Protein AF-A0A2E2VSU0-F1 (afdb_monomer_lite)

Radius of gyration: 49.95 Å; chains: 1; bounding box: 92×62×148 Å

Secondary structure (DSSP, 8-state):
-HHHHHHHHHHHHHHHHHHHHHHHHHHHHHHTTHHHHHHHHHHHHHHIIIIIHHHHHHHHHHH--HHHHHHHHHHHHHIIIIIGGGS-TTTHHHHHHHHHHHHHHIIIIIHHHHHHSSTHHHHHHHHHHHHHHHHHHHHHHHHHHGGGT-HHHHHHHHHHHHHHHHHHHHHHHHHHHHHHH--HHHHHHHHHHHHHHHHHHHHHHHSPP---BPP-----TTS--S-----PPPBHHHHHHHHHHHHHHHHHHHHHHHHHHHHHHHHHHHHHHHHHHHHHHHHHHHHHHHHHHHHHHHHHHHHHHHHHHHHHHHHHHHHHHHHHHHHHHHHHHHHHHHHHHTT----------SSHHHHHHHHHH--

pLDDT: mean 70.59, std 16.14, range [39.16, 95.69]

Sequence (367 aa):
MKLRHLITINTAALVAIAITIAASLYWGLQEFKKPRLMKDAYFSIRYQVSQQLHQHIEAYLSSGDATRLGEAEQLLETLAQQQVIQLPPSVQPILLEQFERIRTYIQTRLRAAGKLSGSHLQTLLIQNERDFSDGLQALALYAGDGHDKTPQHAFDYLQIINQLSTISAKRSQYREKYFETLSTQHLARIEEYQQELEIALEKLESLPPLGIYREQETVDDDLLLFEEADAEPAEVGVEQKSELTSLCRRFPIELANTQKLLTRIAQTQQDTHQLISTAQAEIAGLEQKIQTSFKAIEQRVVLLFGFIVILIVLLAVIIYRIQQLITQALLNIVPVAISYADGDLSASYQINARSEELQQLEQALNS

Structure (mmCIF, N/CA/C/O backbone):
data_AF-A0A2E2VSU0-F1
#
_entry.id   AF-A0A2E2VSU0-F1
#
loop_
_atom_site.group_PDB
_atom_site.id
_atom_site.type_symbol
_atom_site.label_atom_id
_atom_site.label_alt_id
_atom_site.label_comp_id
_atom_site.label_asym_id
_atom_site.label_entity_id
_atom_site.label_seq_id
_atom_site.pdbx_PDB_ins_code
_atom_site.Cartn_x
_atom_site.Cartn_y
_atom_site.Cartn_z
_atom_site.occupancy
_atom_site.B_iso_or_equiv
_atom_site.auth_seq_id
_atom_site.auth_comp_id
_atom_site.auth_asym_id
_atom_site.auth_atom_id
_atom_site.pdbx_PDB_model_num
ATOM 1 N N . MET A 1 1 ? 37.070 -1.386 -88.072 1.00 40.28 1 MET A N 1
ATOM 2 C CA . MET A 1 1 ? 36.693 -2.335 -86.991 1.00 40.28 1 MET A CA 1
ATOM 3 C C . MET A 1 1 ? 36.808 -1.764 -85.565 1.00 40.28 1 MET A C 1
ATOM 5 O O . MET A 1 1 ? 36.041 -2.189 -84.710 1.00 40.28 1 MET A O 1
ATOM 9 N N . LYS A 1 2 ? 37.679 -0.773 -85.290 1.00 47.94 2 LYS A N 1
ATOM 10 C CA . LYS A 1 2 ? 37.893 -0.206 -83.937 1.00 47.94 2 LYS A CA 1
ATOM 11 C C . LYS A 1 2 ? 36.716 0.613 -83.368 1.00 47.94 2 LYS A C 1
ATOM 13 O O . LYS A 1 2 ? 36.468 0.554 -82.170 1.00 47.94 2 LYS A O 1
ATOM 18 N N . LEU A 1 3 ? 35.930 1.292 -84.215 1.00 49.06 3 LEU A N 1
ATOM 19 C CA . LEU A 1 3 ? 34.775 2.097 -83.775 1.00 49.06 3 LEU A CA 1
ATOM 20 C C . LEU A 1 3 ? 33.663 1.245 -83.130 1.00 49.06 3 LEU A C 1
ATOM 22 O O . LEU A 1 3 ? 33.103 1.623 -82.106 1.00 49.06 3 LEU A O 1
ATOM 26 N N . ARG A 1 4 ? 33.397 0.047 -83.679 1.00 49.59 4 ARG A N 1
ATOM 27 C CA . ARG A 1 4 ? 32.429 -0.909 -83.114 1.00 49.59 4 ARG A CA 1
ATOM 28 C C . ARG A 1 4 ? 32.907 -1.456 -81.768 1.00 49.59 4 ARG A C 1
ATOM 30 O O . ARG A 1 4 ? 32.089 -1.564 -80.866 1.00 49.59 4 ARG A O 1
ATOM 37 N N . HIS A 1 5 ? 34.209 -1.718 -81.608 1.00 54.22 5 HIS A N 1
ATOM 38 C CA . HIS A 1 5 ? 34.772 -2.120 -80.315 1.00 54.22 5 HIS A CA 1
ATOM 39 C C . HIS A 1 5 ? 34.672 -1.017 -79.257 1.00 54.22 5 HIS A C 1
ATOM 41 O O . HIS A 1 5 ? 34.281 -1.302 -78.128 1.00 54.22 5 HIS A O 1
ATOM 47 N N . LEU A 1 6 ? 34.930 0.240 -79.625 1.00 55.88 6 LEU A N 1
ATOM 48 C CA . LEU A 1 6 ? 34.795 1.384 -78.719 1.00 55.88 6 LEU A CA 1
ATOM 49 C C . LEU A 1 6 ? 33.341 1.617 -78.285 1.00 55.88 6 LEU A C 1
ATOM 51 O O . LEU A 1 6 ? 33.091 1.848 -77.105 1.00 55.88 6 LEU A O 1
ATOM 55 N N . ILE A 1 7 ? 32.374 1.477 -79.198 1.00 59.22 7 ILE A N 1
ATOM 56 C CA . ILE A 1 7 ? 30.945 1.560 -78.863 1.00 59.22 7 ILE A CA 1
ATOM 57 C C . ILE A 1 7 ? 30.532 0.384 -77.971 1.00 59.22 7 ILE A C 1
ATOM 59 O O . ILE A 1 7 ? 29.883 0.609 -76.957 1.00 59.22 7 ILE A O 1
ATOM 63 N N . THR A 1 8 ? 30.959 -0.851 -78.268 1.00 57.56 8 THR A N 1
ATOM 64 C CA . THR A 1 8 ? 30.638 -2.006 -77.410 1.00 57.56 8 THR A CA 1
ATOM 65 C C . THR A 1 8 ? 31.258 -1.896 -76.020 1.00 57.56 8 THR A C 1
ATOM 67 O O . THR A 1 8 ? 30.608 -2.272 -75.052 1.00 57.56 8 THR A O 1
ATOM 70 N N . ILE A 1 9 ? 32.470 -1.341 -75.898 1.00 63.94 9 ILE A N 1
ATOM 71 C CA . ILE A 1 9 ? 33.115 -1.082 -74.602 1.00 63.94 9 ILE A CA 1
ATOM 72 C C . ILE A 1 9 ? 32.361 0.019 -73.845 1.00 63.94 9 ILE A C 1
ATOM 74 O O . ILE A 1 9 ? 32.125 -0.125 -72.651 1.00 63.94 9 ILE A O 1
ATOM 78 N N . ASN A 1 10 ? 31.925 1.081 -74.529 1.00 57.53 10 ASN A N 1
ATOM 79 C CA . ASN A 1 10 ? 31.150 2.166 -73.923 1.00 57.53 10 ASN A CA 1
ATOM 80 C C . ASN A 1 10 ? 29.770 1.689 -73.429 1.00 57.53 10 ASN A C 1
ATOM 82 O O . ASN A 1 10 ? 29.378 1.955 -72.295 1.00 57.53 10 ASN A O 1
ATOM 86 N N . THR A 1 11 ? 29.045 0.914 -74.239 1.00 67.38 11 THR A N 1
ATOM 87 C CA . THR A 1 11 ? 27.759 0.332 -73.832 1.00 67.38 11 THR A CA 1
ATOM 88 C C . THR A 1 11 ? 27.939 -0.699 -72.715 1.00 67.38 11 THR A C 1
ATOM 90 O O . THR A 1 11 ? 27.154 -0.705 -71.770 1.00 67.38 11 THR A O 1
ATOM 93 N N . ALA A 1 12 ? 28.996 -1.519 -72.757 1.00 65.88 12 ALA A N 1
ATOM 94 C CA . ALA A 1 12 ? 29.319 -2.446 -71.672 1.00 65.88 12 ALA A CA 1
ATOM 95 C C . ALA A 1 12 ? 29.657 -1.708 -70.365 1.00 65.88 12 ALA A C 1
ATOM 97 O O . ALA A 1 12 ? 29.198 -2.120 -69.301 1.00 65.88 12 ALA A O 1
ATOM 98 N N . ALA A 1 13 ? 30.385 -0.589 -70.441 1.00 61.81 13 ALA A N 1
ATOM 99 C CA . ALA A 1 13 ? 30.680 0.257 -69.288 1.00 61.81 13 ALA A CA 1
ATOM 100 C C . ALA A 1 13 ? 29.401 0.871 -68.692 1.00 61.81 13 ALA A C 1
ATOM 102 O O . ALA A 1 13 ? 29.201 0.803 -67.481 1.00 61.81 13 ALA A O 1
ATOM 103 N N . LEU A 1 14 ? 28.493 1.394 -69.524 1.00 64.12 14 LEU A N 1
ATOM 104 C CA . LEU A 1 14 ? 27.202 1.931 -69.072 1.00 64.12 14 LEU A CA 1
ATOM 105 C C . LEU A 1 14 ? 26.322 0.869 -68.395 1.00 64.12 14 LEU A C 1
ATOM 107 O O . LEU A 1 14 ? 25.725 1.137 -67.353 1.00 64.12 14 LEU A O 1
ATOM 111 N N . VAL A 1 15 ? 26.269 -0.346 -68.945 1.00 68.25 15 VAL A N 1
ATOM 112 C CA . VAL A 1 15 ? 25.500 -1.454 -68.355 1.00 68.25 15 VAL A CA 1
ATOM 113 C C . VAL A 1 15 ? 26.120 -1.917 -67.034 1.00 68.25 15 VAL A C 1
ATOM 115 O O . VAL A 1 15 ? 25.397 -2.122 -66.060 1.00 68.25 15 VAL A O 1
ATOM 118 N N . ALA A 1 16 ? 27.450 -2.013 -66.951 1.00 65.50 16 ALA A N 1
ATOM 119 C CA . ALA A 1 16 ? 28.142 -2.348 -65.707 1.00 65.50 16 ALA A CA 1
ATOM 120 C C . ALA A 1 16 ? 27.875 -1.310 -64.599 1.00 65.50 16 ALA A C 1
ATOM 122 O O . ALA A 1 16 ? 27.653 -1.680 -63.443 1.00 65.50 16 ALA A O 1
ATOM 123 N N . ILE A 1 17 ? 27.812 -0.019 -64.949 1.00 65.19 17 ILE A N 1
ATOM 124 C CA . ILE A 1 17 ? 27.435 1.063 -64.026 1.00 65.19 17 ILE A CA 1
ATOM 125 C C . ILE A 1 17 ? 25.986 0.905 -63.566 1.00 65.19 17 ILE A C 1
ATOM 127 O O . ILE A 1 17 ? 25.725 0.958 -62.366 1.00 65.19 17 ILE A O 1
ATOM 131 N N . ALA A 1 18 ? 25.049 0.662 -64.485 1.00 62.25 18 ALA A N 1
ATOM 132 C CA . ALA A 1 18 ? 23.641 0.474 -64.141 1.00 62.25 18 ALA A CA 1
ATOM 133 C C . ALA A 1 18 ? 23.437 -0.705 -63.171 1.00 62.25 18 ALA A C 1
ATOM 135 O O . ALA A 1 18 ? 22.695 -0.579 -62.199 1.00 62.25 18 ALA A O 1
ATOM 136 N N . ILE A 1 19 ? 24.154 -1.815 -63.376 1.00 69.25 19 ILE A N 1
ATOM 137 C CA . ILE A 1 19 ? 24.118 -2.985 -62.486 1.00 69.25 19 ILE A CA 1
ATOM 138 C C . ILE A 1 19 ? 24.746 -2.664 -61.125 1.00 69.25 19 ILE A C 1
ATOM 140 O O . ILE A 1 19 ? 24.186 -3.031 -60.096 1.00 69.25 19 ILE A O 1
ATOM 144 N N . THR A 1 20 ? 25.865 -1.938 -61.096 1.00 68.19 20 THR A N 1
ATOM 145 C CA . THR A 1 20 ? 26.532 -1.539 -59.844 1.00 68.19 20 THR A CA 1
ATOM 146 C C . THR A 1 20 ? 25.661 -0.582 -59.026 1.00 68.19 20 THR A C 1
ATOM 148 O O . THR A 1 20 ? 25.551 -0.729 -57.811 1.00 68.19 20 THR A O 1
ATOM 151 N N . ILE A 1 21 ? 24.980 0.362 -59.684 1.00 66.38 21 ILE A N 1
ATOM 152 C CA . ILE A 1 21 ? 24.028 1.282 -59.051 1.00 66.38 21 ILE A CA 1
ATOM 153 C C . ILE A 1 21 ? 22.802 0.519 -58.547 1.00 66.38 21 ILE A C 1
ATOM 155 O O . ILE A 1 21 ? 22.389 0.736 -57.413 1.00 66.38 21 ILE A O 1
ATOM 159 N N . ALA A 1 22 ? 22.246 -0.399 -59.341 1.00 65.56 22 ALA A N 1
ATOM 160 C CA . ALA A 1 22 ? 21.106 -1.213 -58.930 1.00 65.56 22 ALA A CA 1
ATOM 161 C C . ALA A 1 22 ? 21.451 -2.122 -57.740 1.00 65.56 22 ALA A C 1
ATOM 163 O O . ALA A 1 22 ? 20.678 -2.196 -56.791 1.00 65.56 22 ALA A O 1
ATOM 164 N N . ALA A 1 23 ? 22.630 -2.752 -57.743 1.00 67.31 23 ALA A N 1
ATOM 165 C CA . ALA A 1 23 ? 23.118 -3.566 -56.633 1.00 67.31 23 ALA A CA 1
ATOM 166 C C . ALA A 1 23 ? 23.387 -2.723 -55.375 1.00 67.31 23 ALA A C 1
ATOM 168 O O . ALA A 1 23 ? 23.006 -3.130 -54.280 1.00 67.31 23 ALA A O 1
ATOM 169 N N . SER A 1 24 ? 23.968 -1.528 -55.531 1.00 64.62 24 SER A N 1
ATOM 170 C CA . SER A 1 24 ? 24.213 -0.580 -54.435 1.00 64.62 24 SER A CA 1
ATOM 171 C C . SER A 1 24 ? 22.914 -0.021 -53.842 1.00 64.62 24 SER A C 1
ATOM 173 O O . SER A 1 24 ? 22.762 0.028 -52.624 1.00 64.62 24 SER A O 1
ATOM 175 N N . LEU A 1 25 ? 21.929 0.323 -54.679 1.00 64.50 25 LEU A N 1
ATOM 176 C CA . LEU A 1 25 ? 20.590 0.731 -54.239 1.00 64.50 25 LEU A CA 1
ATOM 177 C C . LEU A 1 25 ? 19.858 -0.415 -53.543 1.00 64.50 25 LEU A C 1
ATOM 179 O O . LEU A 1 25 ? 19.236 -0.197 -52.506 1.00 64.50 25 LEU A O 1
ATOM 183 N N . TYR A 1 26 ? 19.953 -1.630 -54.085 1.00 68.69 26 TYR A N 1
ATOM 184 C CA . TYR A 1 26 ? 19.334 -2.817 -53.504 1.00 68.69 26 TYR A CA 1
ATOM 185 C C . TYR A 1 26 ? 19.926 -3.140 -52.125 1.00 68.69 26 TYR A C 1
ATOM 187 O O . TYR A 1 26 ? 19.179 -3.338 -51.169 1.00 68.69 26 TYR A O 1
ATOM 195 N N . TRP A 1 27 ? 21.255 -3.095 -51.989 1.00 58.94 27 TRP A N 1
ATOM 196 C CA . TRP A 1 27 ? 21.942 -3.284 -50.708 1.00 58.94 27 TRP A CA 1
ATOM 197 C C . TRP A 1 27 ? 21.677 -2.137 -49.728 1.00 58.94 27 TRP A C 1
ATOM 199 O O . TRP A 1 27 ? 21.361 -2.385 -48.565 1.00 58.94 27 TRP A O 1
ATOM 209 N N . GLY A 1 28 ? 21.709 -0.886 -50.194 1.00 53.97 28 GLY A N 1
ATOM 210 C CA . GLY A 1 28 ? 21.388 0.289 -49.383 1.00 53.97 28 GLY A CA 1
ATOM 211 C C . GLY A 1 28 ? 19.976 0.210 -48.800 1.00 53.97 28 GLY A C 1
ATOM 212 O O . GLY A 1 28 ? 19.789 0.382 -47.597 1.00 53.97 28 GLY A O 1
ATOM 213 N N . LEU A 1 29 ? 18.981 -0.157 -49.614 1.00 57.53 29 LEU A N 1
ATOM 214 C CA . LEU A 1 29 ? 17.595 -0.354 -49.171 1.00 57.53 29 LEU A CA 1
ATOM 215 C C . LEU A 1 29 ? 17.439 -1.466 -48.121 1.00 57.53 29 LEU A C 1
ATOM 217 O O . LEU A 1 29 ? 16.483 -1.438 -47.341 1.00 57.53 29 LEU A O 1
ATOM 221 N N . GLN A 1 30 ? 18.349 -2.441 -48.089 1.00 56.09 30 GLN A N 1
ATOM 222 C CA . GLN A 1 30 ? 18.307 -3.565 -47.156 1.00 56.09 30 GLN A CA 1
ATOM 223 C C . GLN A 1 30 ? 19.017 -3.243 -45.828 1.00 56.09 30 GLN A C 1
ATOM 225 O O . GLN A 1 30 ? 18.514 -3.614 -44.765 1.00 56.09 30 GLN A O 1
ATOM 230 N N . GLU A 1 31 ? 20.106 -2.467 -45.863 1.00 50.00 31 GLU A N 1
ATOM 231 C CA . GLU A 1 31 ? 20.834 -1.997 -44.673 1.00 50.00 31 GLU A CA 1
ATOM 232 C C . GLU A 1 31 ? 20.042 -0.917 -43.903 1.00 50.00 31 GLU A C 1
ATOM 234 O O . GLU A 1 31 ? 20.027 -0.921 -42.672 1.00 50.00 31 GLU A O 1
ATOM 239 N N . PHE A 1 32 ? 19.280 -0.055 -44.597 1.00 45.56 32 PHE A N 1
ATOM 240 C CA . PHE A 1 32 ? 18.441 0.989 -43.976 1.00 45.56 32 PHE A CA 1
ATOM 241 C C . PHE A 1 32 ? 17.239 0.457 -43.168 1.00 45.56 32 PHE A C 1
ATOM 243 O O . PHE A 1 32 ? 16.642 1.209 -42.393 1.00 45.56 32 PHE A O 1
ATOM 250 N N . LYS A 1 33 ? 16.869 -0.826 -43.294 1.00 48.22 33 LYS A N 1
ATOM 251 C CA . LYS A 1 33 ? 15.732 -1.408 -42.550 1.00 48.22 33 LYS A CA 1
ATOM 252 C C . LYS A 1 33 ? 16.084 -1.817 -41.115 1.00 48.22 33 LYS A C 1
ATOM 254 O O . LYS A 1 33 ? 15.229 -1.721 -40.237 1.00 48.22 33 LYS A O 1
ATOM 259 N N . LYS A 1 34 ? 17.332 -2.216 -40.847 1.00 46.72 34 LYS A N 1
ATOM 260 C CA . LYS A 1 34 ? 17.764 -2.686 -39.515 1.00 46.72 34 LYS A CA 1
ATOM 261 C C . LYS A 1 34 ? 17.791 -1.579 -38.440 1.00 46.72 34 LYS A C 1
ATOM 263 O O . LYS A 1 34 ? 17.297 -1.832 -37.345 1.00 46.72 34 LYS A O 1
ATOM 268 N N . PRO A 1 35 ? 18.246 -0.339 -38.721 1.00 46.16 35 PRO A N 1
ATOM 269 C CA . PRO A 1 35 ? 18.233 0.749 -37.736 1.00 46.16 35 PRO A CA 1
ATOM 270 C C . PRO A 1 35 ? 16.826 1.257 -37.391 1.00 46.16 35 PRO A C 1
ATOM 272 O O . PRO A 1 35 ? 16.623 1.808 -36.311 1.00 46.16 35 PRO A O 1
ATOM 275 N N . ARG A 1 36 ? 15.852 1.097 -38.301 1.00 46.44 36 ARG A N 1
ATOM 276 C CA . ARG A 1 36 ? 14.476 1.585 -38.113 1.00 46.44 36 ARG A CA 1
ATOM 277 C C . ARG A 1 36 ? 13.671 0.656 -37.201 1.00 46.44 36 ARG A C 1
ATOM 279 O O . ARG A 1 36 ? 13.122 1.128 -36.216 1.00 46.44 36 ARG A O 1
ATOM 286 N N . LEU A 1 37 ? 13.745 -0.657 -37.443 1.00 50.69 37 LEU A N 1
ATOM 287 C CA . LEU A 1 37 ? 13.154 -1.677 -36.564 1.00 50.69 37 LEU A CA 1
ATOM 288 C C . LEU A 1 37 ? 13.717 -1.611 -35.131 1.00 50.69 37 LEU A C 1
ATOM 290 O O . LEU A 1 37 ? 12.978 -1.771 -34.167 1.00 50.69 37 LEU A O 1
ATOM 294 N N . MET A 1 38 ? 15.010 -1.304 -34.981 1.00 51.09 38 MET A N 1
ATOM 295 C CA . MET A 1 38 ? 15.655 -1.171 -33.669 1.00 51.09 38 MET A CA 1
ATOM 296 C C . MET A 1 38 ? 15.261 0.105 -32.909 1.00 51.09 38 MET A C 1
ATOM 298 O O . MET A 1 38 ? 15.181 0.076 -31.682 1.00 51.09 38 MET A O 1
ATOM 302 N N . LYS A 1 39 ? 15.004 1.221 -33.609 1.00 52.72 39 LYS A N 1
ATOM 303 C CA . LYS A 1 39 ? 14.469 2.443 -32.982 1.00 52.72 39 LYS A CA 1
ATOM 304 C C . LYS A 1 39 ? 13.047 2.217 -32.480 1.00 52.72 39 LYS A C 1
ATOM 306 O O . LYS A 1 39 ? 12.763 2.570 -31.341 1.00 52.72 39 LYS A O 1
ATOM 311 N N . ASP A 1 40 ? 12.199 1.590 -33.290 1.00 54.75 40 ASP A N 1
ATOM 312 C CA . ASP A 1 40 ? 10.808 1.321 -32.918 1.00 54.75 40 ASP A CA 1
ATOM 313 C C . ASP A 1 40 ? 10.727 0.358 -31.720 1.00 54.75 40 ASP A C 1
ATOM 315 O O . ASP A 1 40 ? 9.976 0.628 -30.787 1.00 54.75 40 ASP A O 1
ATOM 319 N N . ALA A 1 41 ? 11.576 -0.681 -31.676 1.00 56.47 41 ALA A N 1
ATOM 320 C CA . ALA A 1 41 ? 11.690 -1.587 -30.528 1.00 56.47 41 ALA A CA 1
ATOM 321 C C . ALA A 1 41 ? 12.216 -0.889 -29.256 1.00 56.47 41 ALA A C 1
ATOM 323 O O . ALA A 1 41 ? 11.713 -1.115 -28.161 1.00 56.47 41 ALA A O 1
ATOM 324 N N . TYR A 1 42 ? 13.205 0.005 -29.366 1.00 55.62 42 TYR A N 1
ATOM 325 C CA . TYR A 1 42 ? 13.678 0.785 -28.215 1.00 55.62 42 TYR A CA 1
ATOM 326 C C . TYR A 1 42 ? 12.589 1.726 -27.673 1.00 55.62 42 TYR A C 1
ATOM 328 O O . TYR A 1 42 ? 12.357 1.778 -26.463 1.00 55.62 42 TYR A O 1
ATOM 336 N N . PHE A 1 43 ? 11.889 2.445 -28.557 1.00 57.62 43 PHE A N 1
ATOM 337 C CA . PHE A 1 43 ? 10.804 3.340 -28.156 1.00 57.62 43 PHE A CA 1
ATOM 338 C C . PHE A 1 43 ? 9.588 2.576 -27.612 1.00 57.62 43 PHE A C 1
ATOM 340 O O . PHE A 1 43 ? 8.971 3.060 -26.662 1.00 57.62 43 PHE A O 1
ATOM 347 N N . SER A 1 44 ? 9.278 1.378 -28.128 1.00 58.03 44 SER A N 1
ATOM 348 C CA . SER A 1 44 ? 8.206 0.531 -27.590 1.00 58.03 44 SER A CA 1
ATOM 349 C C . SER A 1 44 ? 8.532 0.013 -26.192 1.00 58.03 44 SER A C 1
ATOM 351 O O . SER A 1 44 ? 7.692 0.155 -25.306 1.00 58.03 44 SER A O 1
ATOM 353 N N . ILE A 1 45 ? 9.757 -0.486 -25.956 1.00 57.81 45 ILE A N 1
ATOM 354 C CA . ILE A 1 45 ? 10.206 -0.907 -24.617 1.00 57.81 45 ILE A CA 1
ATOM 355 C C . ILE A 1 45 ? 10.101 0.277 -23.653 1.00 57.81 45 ILE A C 1
ATOM 357 O O . ILE A 1 45 ? 9.519 0.154 -22.576 1.00 57.81 45 ILE A O 1
ATOM 361 N N . ARG A 1 46 ? 10.625 1.448 -24.041 1.00 58.62 46 ARG A N 1
ATOM 362 C CA . ARG A 1 46 ? 10.626 2.634 -23.173 1.00 58.62 46 ARG A CA 1
ATOM 363 C C . ARG A 1 46 ? 9.208 3.084 -22.825 1.00 58.62 46 ARG A C 1
ATOM 365 O O . ARG A 1 46 ? 8.955 3.454 -21.683 1.00 58.62 46 ARG A O 1
ATOM 372 N N . TYR A 1 47 ? 8.286 3.033 -23.784 1.00 61.75 47 TYR A N 1
ATOM 373 C CA . TYR A 1 47 ? 6.886 3.389 -23.565 1.00 61.75 47 TYR A CA 1
ATOM 374 C C . TYR A 1 47 ? 6.158 2.367 -22.676 1.00 61.75 47 TYR A C 1
ATOM 376 O O . TYR A 1 47 ? 5.522 2.757 -21.698 1.00 61.75 47 TYR A O 1
ATOM 384 N N . GLN A 1 48 ? 6.301 1.067 -22.951 1.00 59.06 48 GLN A N 1
ATOM 385 C CA . GLN A 1 48 ? 5.625 -0.003 -22.204 1.00 59.06 48 GLN A CA 1
ATOM 386 C C . GLN A 1 48 ? 6.134 -0.111 -20.756 1.00 59.06 48 GLN A C 1
ATOM 388 O O . GLN A 1 48 ? 5.333 -0.222 -19.829 1.00 59.06 48 GLN A O 1
ATOM 393 N N . VAL A 1 49 ? 7.445 0.029 -20.528 1.00 59.31 49 VAL A N 1
ATOM 394 C CA . VAL A 1 49 ? 8.036 0.057 -19.175 1.00 59.31 49 VAL A CA 1
ATOM 395 C C . VAL A 1 49 ? 7.668 1.335 -18.415 1.00 59.31 49 VAL A C 1
ATOM 397 O O . VAL A 1 49 ? 7.516 1.306 -17.199 1.00 59.31 49 VAL A O 1
ATOM 400 N N . SER A 1 50 ? 7.527 2.473 -19.098 1.00 59.09 50 SER A N 1
ATOM 401 C CA . SER A 1 50 ? 7.238 3.749 -18.432 1.00 59.09 50 SER A CA 1
ATOM 402 C C . SER A 1 50 ? 5.768 3.908 -18.048 1.00 59.09 50 SER A C 1
ATOM 404 O O . SER A 1 50 ? 5.485 4.421 -16.972 1.00 59.09 50 SER A O 1
ATOM 406 N N . GLN A 1 51 ? 4.845 3.466 -18.902 1.00 63.59 51 GLN A N 1
ATOM 407 C CA . GLN A 1 51 ? 3.410 3.684 -18.705 1.00 63.59 51 GLN A CA 1
ATOM 408 C C . GLN A 1 51 ? 2.713 2.460 -18.108 1.00 63.59 51 GLN A C 1
ATOM 410 O O . GLN A 1 51 ? 2.067 2.563 -17.070 1.00 63.59 51 GLN A O 1
ATOM 415 N N . GLN A 1 52 ? 2.868 1.284 -18.724 1.00 62.66 52 GLN A N 1
ATOM 416 C CA . GLN A 1 52 ? 2.075 0.112 -18.339 1.00 62.66 52 GLN A CA 1
ATOM 417 C C . GLN A 1 52 ? 2.578 -0.506 -17.036 1.00 62.66 52 GLN A C 1
ATOM 419 O O . GLN A 1 52 ? 1.783 -0.746 -16.132 1.00 62.66 52 GLN A O 1
ATOM 424 N N . LEU A 1 53 ? 3.893 -0.693 -16.884 1.00 62.97 53 LEU A N 1
ATOM 425 C CA . LEU A 1 53 ? 4.460 -1.218 -15.634 1.00 62.97 53 LEU A CA 1
ATOM 426 C C . LEU A 1 53 ? 4.111 -0.321 -14.437 1.00 62.97 53 LEU A C 1
ATOM 428 O O . LEU A 1 53 ? 3.786 -0.816 -13.362 1.00 62.97 53 LEU A O 1
ATOM 432 N N . HIS A 1 54 ? 4.134 0.996 -14.645 1.00 67.44 54 HIS A N 1
ATOM 433 C CA . HIS A 1 54 ? 3.775 1.966 -13.621 1.00 67.44 54 HIS A CA 1
ATOM 434 C C . HIS A 1 54 ? 2.308 1.839 -13.203 1.00 67.44 54 HIS A C 1
ATOM 436 O O . HIS A 1 54 ? 2.009 1.667 -12.023 1.00 67.44 54 HIS A O 1
ATOM 442 N N . GLN A 1 55 ? 1.412 1.813 -14.190 1.00 70.19 55 GLN A N 1
ATOM 443 C CA . GLN A 1 55 ? -0.023 1.681 -13.976 1.00 70.19 55 GLN A CA 1
ATOM 444 C C . GLN A 1 55 ? -0.391 0.365 -13.274 1.00 70.19 55 GLN A C 1
ATOM 446 O O . GLN A 1 55 ? -1.213 0.373 -12.361 1.00 70.19 55 GLN A O 1
ATOM 451 N N . HIS A 1 56 ? 0.224 -0.762 -13.654 1.00 68.94 56 HIS A N 1
ATOM 452 C CA . HIS A 1 56 ? -0.039 -2.055 -13.013 1.00 68.94 56 HIS A CA 1
ATOM 453 C C . HIS A 1 56 ? 0.457 -2.093 -11.560 1.00 68.94 56 HIS A C 1
ATOM 455 O O . HIS A 1 56 ? -0.225 -2.650 -10.699 1.00 68.94 56 HIS A O 1
ATOM 461 N N . ILE A 1 57 ? 1.604 -1.473 -11.261 1.00 68.50 57 ILE A N 1
ATOM 462 C CA . ILE A 1 57 ? 2.146 -1.431 -9.897 1.00 68.50 57 ILE A CA 1
ATOM 463 C C . ILE A 1 57 ? 1.332 -0.493 -8.993 1.00 68.50 57 ILE A C 1
ATOM 465 O O . ILE A 1 57 ? 1.024 -0.869 -7.861 1.00 68.50 57 ILE A O 1
ATOM 469 N N . GLU A 1 58 ? 0.925 0.684 -9.471 1.00 70.44 58 GLU A N 1
ATOM 470 C CA . GLU A 1 58 ? 0.048 1.582 -8.704 1.00 70.44 58 GLU A CA 1
ATOM 471 C C . GLU A 1 58 ? -1.341 0.972 -8.475 1.00 70.44 58 GLU A C 1
ATOM 473 O O . GLU A 1 58 ? -1.868 1.007 -7.358 1.00 70.44 58 GLU A O 1
ATOM 478 N N . ALA A 1 59 ? -1.921 0.346 -9.505 1.00 70.88 59 ALA A N 1
ATOM 479 C CA . ALA A 1 59 ? -3.186 -0.371 -9.377 1.00 70.88 59 ALA A CA 1
ATOM 480 C C . ALA A 1 59 ? -3.077 -1.516 -8.360 1.00 70.88 59 ALA A C 1
ATOM 482 O O . ALA A 1 59 ? -3.994 -1.728 -7.570 1.00 70.88 59 ALA A O 1
ATOM 483 N N . TYR A 1 60 ? -1.950 -2.229 -8.321 1.00 75.69 60 TYR A N 1
ATOM 484 C CA . TYR A 1 60 ? -1.709 -3.266 -7.320 1.00 75.69 60 TYR A CA 1
ATOM 485 C C . TYR A 1 60 ? -1.565 -2.708 -5.900 1.00 75.69 60 TYR A C 1
ATOM 487 O O . TYR A 1 60 ? -2.181 -3.230 -4.980 1.00 75.69 60 TYR A O 1
ATOM 495 N N . LEU A 1 61 ? -0.787 -1.642 -5.705 1.00 71.25 61 LEU A N 1
ATOM 496 C CA . LEU A 1 61 ? -0.571 -1.049 -4.378 1.00 71.25 61 LEU A CA 1
ATOM 497 C C . LEU A 1 61 ? -1.818 -0.366 -3.802 1.00 71.25 61 LEU A C 1
ATOM 499 O O . LEU A 1 61 ? -1.884 -0.140 -2.598 1.00 71.25 61 LEU A O 1
ATOM 503 N N . SER A 1 62 ? -2.790 -0.020 -4.644 1.00 70.06 62 SER A N 1
ATOM 504 C CA . SER A 1 62 ? -4.081 0.533 -4.216 1.00 70.06 62 SER A CA 1
ATOM 505 C C . SER A 1 62 ? -5.139 -0.546 -3.970 1.00 70.06 62 SER A C 1
ATOM 507 O O . SER A 1 62 ? -5.913 -0.429 -3.023 1.00 70.06 62 SER A O 1
ATOM 509 N N . SER A 1 63 ? -5.177 -1.599 -4.792 1.00 70.69 63 SER A N 1
ATOM 510 C CA . SER A 1 63 ? -6.216 -2.642 -4.721 1.00 70.69 63 SER A CA 1
ATOM 511 C C . SER A 1 63 ? -5.814 -3.906 -3.956 1.00 70.69 63 SER A C 1
ATOM 513 O O . SER A 1 63 ? -6.687 -4.631 -3.484 1.00 70.69 63 SER A O 1
ATOM 515 N N . GLY A 1 64 ? -4.517 -4.203 -3.863 1.00 70.06 64 GLY A N 1
ATOM 516 C CA . GLY A 1 64 ? -3.996 -5.485 -3.380 1.00 70.06 64 GLY A CA 1
ATOM 517 C C . GLY A 1 64 ? -4.208 -6.655 -4.347 1.00 70.06 64 GLY A C 1
ATOM 518 O O . GLY A 1 64 ? -3.974 -7.807 -3.979 1.00 70.06 64 GLY A O 1
ATOM 519 N N . ASP A 1 65 ? -4.652 -6.394 -5.581 1.00 75.25 65 ASP A N 1
ATOM 520 C CA . ASP A 1 65 ? -5.017 -7.428 -6.550 1.00 75.25 65 ASP A CA 1
ATOM 521 C C . ASP A 1 65 ? -3.790 -8.112 -7.177 1.00 75.25 65 ASP A C 1
ATOM 523 O O . ASP A 1 65 ? -3.146 -7.594 -8.093 1.00 75.25 65 ASP A O 1
ATOM 527 N N . ALA A 1 66 ? -3.490 -9.327 -6.717 1.00 76.69 66 ALA A N 1
ATOM 528 C CA . ALA A 1 66 ? -2.350 -10.113 -7.184 1.00 76.69 66 ALA A CA 1
ATOM 529 C C . ALA A 1 66 ? -2.336 -10.376 -8.705 1.00 76.69 66 ALA A C 1
ATOM 531 O O . ALA A 1 66 ? -1.266 -10.670 -9.244 1.00 76.69 66 ALA A O 1
ATOM 532 N N . THR A 1 67 ? -3.469 -10.248 -9.407 1.00 78.12 67 THR A N 1
ATOM 533 C CA . THR A 1 67 ? -3.513 -10.376 -10.873 1.00 78.12 67 THR A CA 1
ATOM 534 C C . THR A 1 67 ? -2.739 -9.251 -11.563 1.00 78.12 67 THR A C 1
ATOM 536 O O . THR A 1 67 ? -1.964 -9.524 -12.477 1.00 78.12 67 THR A O 1
ATOM 539 N N . ARG A 1 68 ? -2.829 -8.010 -11.058 1.00 75.75 68 ARG A N 1
ATOM 540 C CA . ARG A 1 68 ? -2.086 -6.839 -11.566 1.00 75.75 68 ARG A CA 1
ATOM 541 C C . ARG A 1 68 ? -0.578 -7.015 -11.446 1.00 75.75 68 ARG A C 1
ATOM 543 O O . ARG A 1 68 ? 0.173 -6.619 -12.335 1.00 75.75 68 ARG A O 1
ATOM 550 N N . LEU A 1 69 ? -0.138 -7.647 -10.359 1.00 76.44 69 LEU A N 1
ATOM 551 C CA . LEU A 1 69 ? 1.264 -8.002 -10.161 1.00 76.44 69 LEU A CA 1
ATOM 552 C C . LEU A 1 69 ? 1.730 -9.036 -11.197 1.00 76.44 69 LEU A C 1
ATOM 554 O O . LEU A 1 69 ? 2.823 -8.911 -11.741 1.00 76.44 69 LEU A O 1
ATOM 558 N N . GLY A 1 70 ? 0.891 -10.037 -11.479 1.00 72.94 70 GLY A N 1
ATOM 559 C CA . GLY A 1 70 ? 1.153 -11.049 -12.503 1.00 72.94 70 GLY A CA 1
ATOM 560 C C . GLY A 1 70 ? 1.228 -10.456 -13.911 1.00 72.94 70 GLY A C 1
ATOM 561 O O . GLY A 1 70 ? 2.139 -10.792 -14.660 1.00 72.94 70 GLY A O 1
ATOM 562 N N . GLU A 1 71 ? 0.339 -9.514 -14.246 1.00 74.56 71 GLU A N 1
ATOM 563 C CA . GLU A 1 71 ? 0.378 -8.763 -15.511 1.00 74.56 71 GLU A CA 1
ATOM 564 C C . GLU A 1 71 ? 1.696 -7.982 -15.661 1.00 74.56 71 GLU A C 1
ATOM 566 O O . GLU A 1 71 ? 2.320 -8.016 -16.722 1.00 74.56 71 GLU A O 1
ATOM 571 N N . ALA A 1 72 ? 2.165 -7.330 -14.590 1.00 71.69 72 ALA A N 1
ATOM 572 C CA . ALA A 1 72 ? 3.446 -6.622 -14.571 1.00 71.69 72 ALA A CA 1
ATOM 573 C C . ALA A 1 72 ? 4.652 -7.565 -14.760 1.00 71.69 72 ALA A C 1
ATOM 575 O O . ALA A 1 72 ? 5.561 -7.257 -15.534 1.00 71.69 72 ALA A O 1
ATOM 576 N N . GLU A 1 73 ? 4.660 -8.721 -14.087 1.00 74.75 73 GLU A N 1
ATOM 577 C CA . GLU A 1 73 ? 5.700 -9.748 -14.249 1.00 74.75 73 GLU A CA 1
ATOM 578 C C . GLU A 1 73 ? 5.706 -10.319 -15.678 1.00 74.75 73 GLU A C 1
ATOM 580 O O . GLU A 1 73 ? 6.763 -10.415 -16.304 1.00 74.75 73 GLU A O 1
ATOM 585 N N . GLN A 1 74 ? 4.530 -10.628 -16.228 1.00 77.50 74 GLN A N 1
ATOM 586 C CA . GLN A 1 74 ? 4.383 -11.161 -17.583 1.00 77.50 74 GLN A CA 1
ATOM 587 C C . GLN A 1 74 ? 4.792 -10.139 -18.652 1.00 77.50 74 GLN A C 1
ATOM 589 O O . GLN A 1 74 ? 5.377 -10.507 -19.675 1.00 77.50 74 GLN A O 1
ATOM 594 N N . LEU A 1 75 ? 4.529 -8.850 -18.420 1.00 72.69 75 LEU A N 1
ATOM 595 C CA . LEU A 1 75 ? 4.989 -7.769 -19.287 1.00 72.69 75 LEU A CA 1
ATOM 596 C C . LEU A 1 75 ? 6.522 -7.704 -19.302 1.00 72.69 75 LEU A C 1
ATOM 598 O O . LEU A 1 75 ? 7.109 -7.681 -20.383 1.00 72.69 75 LEU A O 1
ATOM 602 N N . LEU A 1 76 ? 7.179 -7.751 -18.137 1.00 70.00 76 LEU A N 1
ATOM 603 C CA . LEU A 1 76 ? 8.647 -7.785 -18.046 1.00 70.00 76 LEU A CA 1
ATOM 604 C C . LEU A 1 76 ? 9.240 -9.007 -18.762 1.00 70.00 76 LEU A C 1
ATOM 606 O O . LEU A 1 76 ? 10.226 -8.876 -19.488 1.00 70.00 76 LEU A O 1
ATOM 610 N N . GLU A 1 77 ? 8.619 -10.176 -18.615 1.00 76.25 77 GLU A N 1
ATOM 611 C CA . GLU A 1 77 ? 9.062 -11.409 -19.270 1.00 76.25 77 GLU A CA 1
ATOM 612 C C . GLU A 1 77 ? 8.885 -11.355 -20.795 1.00 76.25 77 GLU A C 1
ATOM 614 O O . GLU A 1 77 ? 9.796 -11.708 -21.547 1.00 76.25 77 GLU A O 1
ATOM 619 N N . THR A 1 78 ? 7.760 -10.817 -21.270 1.00 74.62 78 THR A N 1
ATOM 620 C CA . THR A 1 78 ? 7.500 -10.626 -22.705 1.00 74.62 78 THR A CA 1
ATOM 621 C C . THR A 1 78 ? 8.500 -9.645 -23.319 1.00 74.62 78 THR A C 1
ATOM 623 O O . THR A 1 78 ? 9.047 -9.901 -24.395 1.00 74.62 78 THR A O 1
ATOM 626 N N . LEU A 1 79 ? 8.800 -8.543 -22.624 1.00 68.62 79 LEU A N 1
ATOM 627 C CA . LEU A 1 79 ? 9.811 -7.578 -23.056 1.00 68.62 79 LEU A CA 1
ATOM 628 C C . LEU A 1 79 ? 11.206 -8.213 -23.120 1.00 68.62 79 LEU A C 1
ATOM 630 O O . LEU A 1 79 ? 11.906 -8.041 -24.123 1.00 68.62 79 LEU A O 1
ATOM 634 N N . ALA A 1 80 ? 11.583 -8.982 -22.094 1.00 68.56 80 ALA A N 1
ATOM 635 C CA . ALA A 1 80 ? 12.861 -9.686 -22.025 1.00 68.56 80 ALA A CA 1
ATOM 636 C C . ALA A 1 80 ? 13.027 -10.720 -23.153 1.00 68.56 80 ALA A C 1
ATOM 638 O O . ALA A 1 80 ? 14.098 -10.808 -23.753 1.00 68.56 80 ALA A O 1
ATOM 639 N N . GLN A 1 81 ? 11.977 -11.478 -23.477 1.00 69.00 81 GLN A N 1
ATOM 640 C CA . GLN A 1 81 ? 12.054 -12.560 -24.463 1.00 69.00 81 GLN A CA 1
ATOM 641 C C . GLN A 1 81 ? 11.871 -12.089 -25.911 1.00 69.00 81 GLN A C 1
ATOM 643 O O . GLN A 1 81 ? 12.482 -12.658 -26.809 1.00 69.00 81 GLN A O 1
ATOM 648 N N . GLN A 1 82 ? 11.043 -11.075 -26.176 1.00 67.81 82 GLN A N 1
ATOM 649 C CA . GLN A 1 82 ? 10.679 -10.712 -27.555 1.00 67.81 82 GLN A CA 1
ATOM 650 C C . GLN A 1 82 ? 11.363 -9.440 -28.058 1.00 67.81 82 GLN A C 1
ATOM 652 O O . GLN A 1 82 ? 11.762 -9.381 -29.224 1.00 67.81 82 GLN A O 1
ATOM 657 N N . GLN A 1 83 ? 11.507 -8.422 -27.206 1.00 61.91 83 GLN A N 1
ATOM 658 C CA . GLN A 1 83 ? 11.992 -7.105 -27.633 1.00 61.91 83 GLN A CA 1
ATOM 659 C C . GLN A 1 83 ? 13.490 -6.922 -27.345 1.00 61.91 83 GLN A C 1
ATOM 661 O O . GLN A 1 83 ? 14.198 -6.377 -28.189 1.00 61.91 83 GLN A O 1
ATOM 666 N N . VAL A 1 84 ? 14.022 -7.455 -26.234 1.00 63.34 84 VAL A N 1
ATOM 667 C CA . VAL A 1 84 ? 15.463 -7.354 -25.906 1.00 63.34 84 VAL A CA 1
ATOM 668 C C . VAL A 1 84 ? 16.349 -8.115 -26.902 1.00 63.34 84 VAL A C 1
ATOM 670 O O . VAL A 1 84 ? 17.424 -7.626 -27.244 1.00 63.34 84 VAL A O 1
ATOM 673 N N . ILE A 1 85 ? 15.894 -9.246 -27.456 1.00 65.19 85 ILE A N 1
ATOM 674 C CA . ILE A 1 85 ? 16.644 -10.007 -28.482 1.00 65.19 85 ILE A CA 1
ATOM 675 C C . ILE A 1 85 ? 16.905 -9.160 -29.742 1.00 65.19 85 ILE A C 1
ATOM 677 O O . ILE A 1 85 ? 17.902 -9.361 -30.437 1.00 65.19 85 ILE A O 1
ATOM 681 N N . GLN A 1 86 ? 16.042 -8.178 -30.024 1.00 63.00 86 GLN A N 1
ATOM 682 C CA . GLN A 1 86 ? 16.178 -7.285 -31.175 1.00 63.00 86 GLN A CA 1
ATOM 683 C C . GLN A 1 86 ? 17.143 -6.111 -30.927 1.00 63.00 86 GLN A C 1
ATOM 685 O O . GLN A 1 86 ? 17.410 -5.355 -31.859 1.00 63.00 86 GLN A O 1
ATOM 690 N N . LEU A 1 87 ? 17.679 -5.940 -29.710 1.00 60.16 87 LEU A N 1
ATOM 691 C CA . LEU A 1 87 ? 18.621 -4.868 -29.365 1.00 60.16 87 LEU A CA 1
ATOM 692 C C . LEU A 1 87 ? 20.088 -5.291 -29.582 1.00 60.16 87 LEU A C 1
ATOM 694 O O . LEU A 1 87 ? 20.389 -6.484 -29.633 1.00 60.16 87 LEU A O 1
ATOM 698 N N . PRO A 1 88 ? 21.040 -4.341 -29.697 1.00 61.38 88 PRO A N 1
ATOM 699 C CA . PRO A 1 88 ? 22.461 -4.662 -29.831 1.00 61.38 88 PRO A CA 1
ATOM 700 C C . PRO A 1 88 ? 22.970 -5.533 -28.666 1.00 61.38 88 PRO A C 1
ATOM 702 O O . PRO A 1 88 ? 22.640 -5.242 -27.512 1.00 61.38 88 PRO A O 1
ATOM 705 N N . PRO A 1 89 ? 23.834 -6.538 -28.916 1.00 63.97 89 PRO A N 1
ATOM 706 C CA . PRO A 1 89 ? 24.311 -7.472 -27.887 1.00 63.97 89 PRO A CA 1
ATOM 707 C C . PRO A 1 89 ? 25.083 -6.795 -26.740 1.00 63.97 89 PRO A C 1
ATOM 709 O O . PRO A 1 89 ? 25.219 -7.367 -25.665 1.00 63.97 89 PRO A O 1
ATOM 712 N N . SER A 1 90 ? 25.548 -5.557 -26.930 1.00 60.53 90 SER A N 1
ATOM 713 C CA . SER A 1 90 ? 26.183 -4.734 -25.893 1.00 60.53 90 SER A CA 1
ATOM 714 C C . SER A 1 90 ? 25.210 -4.151 -24.855 1.00 60.53 90 SER A C 1
ATOM 716 O O . SER A 1 90 ? 25.656 -3.717 -23.796 1.00 60.53 90 SER A O 1
ATOM 718 N N . VAL A 1 91 ? 23.904 -4.119 -25.141 1.00 60.88 91 VAL A N 1
ATOM 719 C CA . VAL A 1 91 ? 22.861 -3.494 -24.298 1.00 60.88 91 VAL A CA 1
ATOM 720 C C . VAL A 1 91 ? 21.956 -4.547 -23.647 1.00 60.88 91 VAL A C 1
ATOM 722 O O . VAL A 1 91 ? 21.443 -4.327 -22.551 1.00 60.88 91 VAL A O 1
ATOM 725 N N . GLN A 1 92 ? 21.810 -5.713 -24.284 1.00 66.12 92 GLN A N 1
ATOM 726 C CA . GLN A 1 92 ? 21.013 -6.843 -23.792 1.00 66.12 92 GLN A CA 1
ATOM 727 C C . 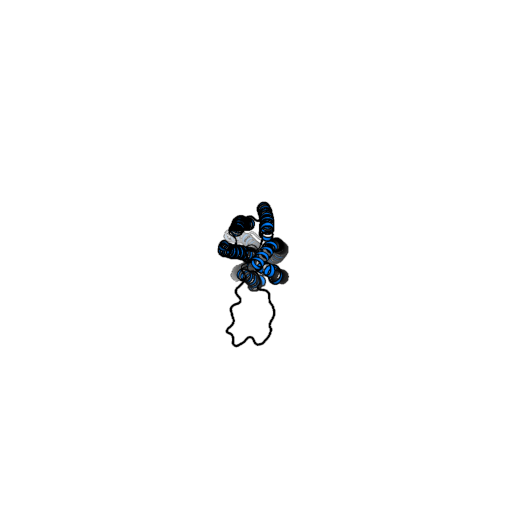GLN A 1 92 ? 21.296 -7.235 -22.327 1.00 66.12 92 GLN A C 1
ATOM 729 O O . GLN A 1 92 ? 20.341 -7.265 -21.552 1.00 66.12 92 GLN A O 1
ATOM 734 N N . PRO A 1 93 ? 22.552 -7.486 -21.892 1.00 71.19 93 PRO A N 1
ATOM 735 C CA . PRO A 1 93 ? 22.803 -7.939 -20.520 1.00 71.19 93 PRO A CA 1
ATOM 736 C C . PRO A 1 93 ? 22.438 -6.883 -19.468 1.00 71.19 93 PRO A C 1
ATOM 738 O O . PRO A 1 93 ? 21.975 -7.235 -18.389 1.00 71.19 93 PRO A O 1
ATOM 741 N N . ILE A 1 94 ? 22.576 -5.594 -19.797 1.00 68.19 94 ILE A N 1
ATOM 742 C CA . ILE A 1 94 ? 22.268 -4.487 -18.882 1.00 68.19 94 ILE A CA 1
ATOM 743 C C . ILE A 1 94 ? 20.751 -4.377 -18.675 1.00 68.19 94 ILE A C 1
ATOM 745 O O . ILE A 1 94 ? 20.291 -4.220 -17.551 1.00 68.19 94 ILE A O 1
ATOM 749 N N . LEU A 1 95 ? 19.959 -4.505 -19.745 1.00 66.75 95 LEU A N 1
ATOM 750 C CA . LEU A 1 95 ? 18.493 -4.489 -19.663 1.00 66.75 95 LEU A CA 1
ATOM 751 C C . LEU A 1 95 ? 17.934 -5.709 -18.922 1.00 66.75 95 LEU A C 1
ATOM 753 O O . LEU A 1 95 ? 17.029 -5.557 -18.105 1.00 66.75 95 LEU A O 1
ATOM 757 N N . LEU A 1 96 ? 18.490 -6.900 -19.171 1.00 72.81 96 LEU A N 1
ATOM 758 C CA . LEU A 1 96 ? 18.082 -8.124 -18.477 1.00 72.81 96 LEU A CA 1
ATOM 759 C C . LEU A 1 96 ? 18.366 -8.043 -16.972 1.00 72.81 96 LEU A C 1
ATOM 761 O O . LEU A 1 96 ? 17.505 -8.406 -16.175 1.00 72.81 96 LEU A O 1
ATOM 765 N N . GLU A 1 97 ? 19.523 -7.505 -16.573 1.00 77.12 97 GLU A N 1
ATOM 766 C CA . GLU A 1 97 ? 19.844 -7.299 -15.157 1.00 77.12 97 GLU A CA 1
ATOM 767 C C . GLU A 1 97 ? 18.859 -6.328 -14.484 1.00 77.12 97 GLU A C 1
ATOM 769 O O . GLU A 1 97 ? 18.403 -6.582 -13.369 1.00 77.12 97 GLU A O 1
ATOM 774 N N . GLN A 1 98 ? 18.474 -5.241 -15.160 1.00 70.31 98 GLN A N 1
ATOM 775 C CA . GLN A 1 98 ? 17.501 -4.288 -14.616 1.00 70.31 98 GLN A CA 1
ATOM 776 C C . GLN A 1 98 ? 16.099 -4.886 -14.488 1.00 70.31 98 GLN A C 1
ATOM 778 O O . GLN A 1 98 ? 15.433 -4.678 -13.472 1.00 70.31 98 GLN A O 1
ATOM 783 N N . PHE A 1 99 ? 15.652 -5.668 -15.472 1.00 73.06 99 PHE A N 1
ATOM 784 C CA . PHE A 1 99 ? 14.370 -6.368 -15.384 1.00 73.06 99 PHE A CA 1
ATOM 785 C C . PHE A 1 99 ? 14.355 -7.390 -14.246 1.00 73.06 99 PHE A C 1
ATOM 787 O O . PHE A 1 99 ? 13.374 -7.445 -13.507 1.00 73.06 99 PHE A O 1
ATOM 794 N N . GLU A 1 100 ? 15.447 -8.123 -14.023 1.00 77.94 100 GLU A N 1
ATOM 795 C CA . GLU A 1 100 ? 15.555 -9.056 -12.895 1.00 77.94 100 GLU A CA 1
ATOM 796 C C . GLU A 1 100 ? 15.612 -8.348 -11.531 1.00 77.94 100 GLU A C 1
ATOM 798 O O . GLU A 1 100 ? 15.000 -8.812 -10.564 1.00 77.94 100 GLU A O 1
ATOM 803 N N . ARG A 1 101 ? 16.254 -7.176 -11.435 1.00 75.19 101 ARG A N 1
ATOM 804 C CA . ARG A 1 101 ? 16.206 -6.338 -10.221 1.00 75.19 101 ARG A CA 1
ATOM 805 C C . ARG A 1 101 ? 14.783 -5.877 -9.908 1.00 75.19 101 ARG A C 1
ATOM 807 O O . ARG A 1 101 ? 14.336 -6.007 -8.767 1.00 75.19 101 ARG A O 1
ATOM 814 N N . ILE A 1 102 ? 14.059 -5.385 -10.916 1.00 73.06 102 ILE A N 1
ATOM 815 C CA . ILE A 1 102 ? 12.656 -4.972 -10.775 1.00 73.06 102 ILE A CA 1
ATOM 816 C C . ILE A 1 102 ? 11.792 -6.175 -10.381 1.00 73.06 102 ILE A C 1
ATOM 818 O O . ILE A 1 102 ? 11.015 -6.085 -9.435 1.00 73.06 102 ILE A O 1
ATOM 822 N N . ARG A 1 103 ? 11.974 -7.326 -11.033 1.00 78.31 103 ARG A N 1
ATOM 823 C CA . ARG A 1 103 ? 11.248 -8.565 -10.728 1.00 78.31 103 ARG A CA 1
ATOM 824 C C . ARG A 1 103 ? 11.484 -9.041 -9.296 1.00 78.31 103 ARG A C 1
ATOM 826 O O . ARG A 1 103 ? 10.532 -9.345 -8.582 1.00 78.31 103 ARG A O 1
ATOM 833 N N . THR A 1 104 ? 12.733 -9.044 -8.840 1.00 81.69 104 THR A N 1
ATOM 834 C CA . THR A 1 104 ? 13.085 -9.425 -7.464 1.00 81.69 104 THR A CA 1
ATOM 835 C C . THR A 1 104 ? 12.434 -8.482 -6.448 1.00 81.69 104 THR A C 1
ATOM 837 O O . THR A 1 104 ? 11.902 -8.926 -5.425 1.00 81.69 104 THR A O 1
ATOM 840 N N . TYR A 1 105 ? 12.421 -7.177 -6.734 1.00 78.25 105 TYR A N 1
ATOM 841 C CA . TYR A 1 105 ? 11.751 -6.183 -5.895 1.00 78.25 105 TYR A CA 1
ATOM 842 C C . TYR A 1 105 ? 10.227 -6.394 -5.858 1.00 78.25 105 TYR A C 1
ATOM 844 O O . TYR A 1 105 ? 9.624 -6.357 -4.779 1.00 78.25 105 TYR A O 1
ATOM 852 N N . ILE A 1 106 ? 9.621 -6.694 -7.015 1.00 77.56 106 ILE A N 1
ATOM 853 C CA . ILE A 1 106 ? 8.201 -7.035 -7.152 1.00 77.56 106 ILE A CA 1
ATOM 854 C C . ILE A 1 106 ? 7.846 -8.250 -6.278 1.00 77.56 106 ILE A C 1
ATOM 856 O O . ILE A 1 106 ? 6.905 -8.205 -5.483 1.00 77.56 106 ILE A O 1
ATOM 860 N N . GLN A 1 107 ? 8.630 -9.324 -6.366 1.00 78.88 107 GLN A N 1
ATOM 861 C CA . GLN A 1 107 ? 8.341 -10.586 -5.681 1.00 78.88 107 GLN A CA 1
ATOM 862 C C . GLN A 1 107 ? 8.518 -10.524 -4.162 1.00 78.88 107 GLN A C 1
ATOM 864 O O . GLN A 1 107 ? 7.845 -11.263 -3.440 1.00 78.88 107 GLN A O 1
ATOM 869 N N . THR A 1 108 ? 9.406 -9.657 -3.674 1.00 80.56 108 THR A N 1
ATOM 870 C CA . THR A 1 108 ? 9.742 -9.556 -2.249 1.00 80.56 108 THR A CA 1
ATOM 871 C C . THR A 1 108 ? 8.959 -8.443 -1.560 1.00 80.56 108 THR A C 1
ATOM 873 O O . THR A 1 108 ? 8.054 -8.708 -0.768 1.00 80.56 108 THR A O 1
ATOM 876 N N . ARG A 1 109 ? 9.296 -7.185 -1.854 1.00 76.75 109 ARG A N 1
ATOM 877 C CA . ARG A 1 109 ? 8.783 -6.013 -1.137 1.00 76.75 109 ARG A CA 1
ATOM 878 C C . ARG A 1 109 ? 7.409 -5.598 -1.627 1.00 76.75 109 ARG A C 1
ATOM 880 O O . ARG A 1 109 ? 6.519 -5.389 -0.805 1.00 76.75 109 ARG A O 1
ATOM 887 N N . LEU A 1 110 ? 7.225 -5.536 -2.944 1.00 75.06 110 LEU A N 1
ATOM 888 C CA . LEU A 1 110 ? 5.965 -5.083 -3.519 1.00 75.06 110 LEU A CA 1
ATOM 889 C C . LEU A 1 110 ? 4.842 -6.071 -3.204 1.00 75.06 110 LEU A C 1
ATOM 891 O O . LEU A 1 110 ? 3.801 -5.669 -2.698 1.00 75.06 110 LEU A O 1
ATOM 895 N N . ARG A 1 111 ? 5.071 -7.377 -3.405 1.00 77.31 111 ARG A N 1
ATOM 896 C CA . ARG A 1 111 ? 4.085 -8.417 -3.089 1.00 77.31 111 ARG A CA 1
ATOM 897 C C . ARG A 1 111 ? 3.672 -8.390 -1.614 1.00 77.31 111 ARG A C 1
ATOM 899 O O . ARG A 1 111 ? 2.483 -8.498 -1.327 1.00 77.31 111 ARG A O 1
ATOM 906 N N . ALA A 1 112 ? 4.627 -8.224 -0.696 1.00 78.19 112 ALA A N 1
ATOM 907 C CA . ALA A 1 112 ? 4.345 -8.126 0.734 1.00 78.19 112 ALA A CA 1
ATOM 908 C C . ALA A 1 112 ? 3.529 -6.872 1.085 1.00 78.19 112 ALA A C 1
ATOM 910 O O . ALA A 1 112 ? 2.567 -6.982 1.838 1.00 78.19 112 ALA A O 1
ATOM 911 N N . ALA A 1 113 ? 3.870 -5.711 0.517 1.00 74.19 113 ALA A N 1
ATOM 912 C CA . ALA A 1 113 ? 3.104 -4.479 0.705 1.00 74.19 113 ALA A CA 1
ATOM 913 C C . ALA A 1 113 ? 1.684 -4.600 0.131 1.00 74.19 113 ALA A C 1
ATOM 915 O O . ALA A 1 113 ? 0.725 -4.272 0.817 1.00 74.19 113 ALA A O 1
ATOM 916 N N . GLY A 1 114 ? 1.559 -5.174 -1.066 1.00 73.56 114 GLY A N 1
ATOM 917 C CA . GLY A 1 114 ? 0.303 -5.429 -1.768 1.00 73.56 114 GLY A CA 1
ATOM 918 C C . GLY A 1 114 ? -0.703 -6.288 -1.004 1.00 73.56 114 GLY A C 1
ATOM 919 O O . GLY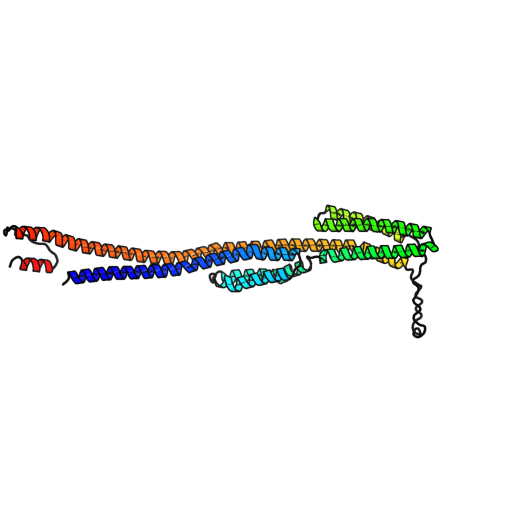 A 1 114 ? -1.881 -5.968 -0.938 1.00 73.56 114 GLY A O 1
ATOM 920 N N . LYS A 1 115 ? -0.234 -7.363 -0.355 1.00 73.88 115 LYS A N 1
ATOM 921 C CA . LYS A 1 115 ? -1.082 -8.207 0.512 1.00 73.88 115 LYS A CA 1
ATOM 922 C C . LYS A 1 115 ? -1.666 -7.450 1.702 1.00 73.88 115 LYS A C 1
ATOM 924 O O . LYS A 1 115 ? -2.668 -7.869 2.271 1.00 73.88 115 LYS A O 1
ATOM 929 N N . LEU A 1 116 ? -0.984 -6.391 2.116 1.00 67.62 116 LEU A N 1
ATOM 930 C CA . LEU A 1 116 ? -1.357 -5.575 3.256 1.00 67.62 116 LEU A CA 1
ATOM 931 C C . LEU A 1 116 ? -2.174 -4.347 2.821 1.00 67.62 116 LEU A C 1
ATOM 933 O O . LEU A 1 116 ? -2.973 -3.834 3.600 1.00 67.62 116 LEU A O 1
ATOM 937 N N . SER A 1 117 ? -2.003 -3.890 1.579 1.00 62.44 117 SER A N 1
ATOM 938 C CA . SER A 1 117 ? -2.767 -2.813 0.958 1.00 62.44 117 SER A CA 1
ATOM 939 C C . SER A 1 117 ? -4.037 -3.364 0.312 1.00 62.44 117 SER A C 1
ATOM 941 O O . SER A 1 117 ? -4.002 -3.922 -0.777 1.00 62.44 117 SER A O 1
ATOM 943 N N . GLY A 1 118 ? -5.172 -3.222 0.981 1.00 63.00 118 GLY A N 1
ATOM 944 C CA . GLY A 1 118 ? -6.472 -3.607 0.439 1.00 63.00 118 GLY A CA 1
ATOM 945 C C . GLY A 1 118 ? -7.581 -3.385 1.461 1.00 63.00 118 GLY A C 1
ATOM 946 O O . GLY A 1 118 ? -7.348 -2.812 2.527 1.00 63.00 118 GLY A O 1
ATOM 947 N N . SER A 1 119 ? -8.777 -3.902 1.177 1.00 59.22 119 SER A N 1
ATOM 948 C CA . SER A 1 119 ? -9.932 -3.904 2.097 1.00 59.22 119 SER A CA 1
ATOM 949 C C . SER A 1 119 ? -9.609 -4.475 3.485 1.00 59.22 119 SER A C 1
ATOM 951 O O . SER A 1 119 ? -10.254 -4.124 4.476 1.00 59.22 119 SER A O 1
ATOM 953 N N . HIS A 1 120 ? -8.562 -5.300 3.583 1.00 65.06 120 HIS A N 1
ATOM 954 C CA . HIS A 1 120 ? -8.076 -5.868 4.835 1.00 65.06 120 HIS A CA 1
ATOM 955 C C . HIS A 1 120 ? -7.603 -4.811 5.845 1.00 65.06 120 HIS A C 1
ATOM 957 O O . HIS A 1 120 ? -7.773 -4.995 7.047 1.00 65.06 120 HIS A O 1
ATOM 963 N N . LEU A 1 121 ? -7.097 -3.670 5.364 1.00 71.88 121 LEU A N 1
ATOM 964 C CA . LEU A 1 121 ? -6.547 -2.593 6.189 1.00 71.88 121 LEU A CA 1
ATOM 965 C C . LEU A 1 121 ? -7.603 -1.972 7.121 1.00 71.88 121 LEU A C 1
ATOM 967 O O . LEU A 1 121 ? -7.288 -1.551 8.227 1.00 71.88 121 LEU A O 1
ATOM 971 N N . GLN A 1 122 ? -8.869 -1.974 6.697 1.00 80.31 122 GLN A N 1
ATOM 972 C CA . GLN A 1 122 ? -9.996 -1.512 7.510 1.00 80.31 122 GLN A CA 1
ATOM 973 C C . GLN A 1 122 ? -10.792 -2.659 8.139 1.00 80.31 122 GLN A C 1
ATOM 975 O O . GLN A 1 122 ? -11.607 -2.412 9.021 1.00 80.31 122 GLN A O 1
ATOM 980 N N . THR A 1 123 ? -10.579 -3.904 7.701 1.00 86.75 123 THR A N 1
ATOM 981 C CA . THR A 1 123 ? -11.423 -5.043 8.095 1.00 86.75 123 THR A CA 1
ATOM 982 C C . THR A 1 123 ? -11.372 -5.294 9.599 1.00 86.75 123 THR A C 1
ATOM 984 O O . THR A 1 123 ? -12.419 -5.502 10.198 1.00 86.75 123 THR A O 1
ATOM 987 N N . LEU A 1 124 ? -10.188 -5.225 10.219 1.00 88.62 124 LEU A N 1
ATOM 988 C CA . LEU A 1 124 ? -10.047 -5.429 11.667 1.00 88.62 124 LEU A CA 1
ATOM 989 C C . LEU A 1 124 ? -10.769 -4.340 12.471 1.00 88.62 124 LEU A C 1
ATOM 991 O O . LEU A 1 124 ? -11.542 -4.660 13.365 1.00 88.62 124 LEU A O 1
ATOM 995 N N . LEU A 1 125 ? -10.613 -3.076 12.066 1.00 91.62 125 LEU A N 1
ATOM 996 C CA . LEU A 1 125 ? -11.296 -1.945 12.699 1.00 91.62 125 LEU A CA 1
ATOM 997 C C . LEU A 1 125 ? -12.819 -2.051 12.564 1.00 91.62 125 LEU A C 1
ATOM 999 O O . LEU A 1 125 ? -13.536 -1.843 13.535 1.00 91.62 125 LEU A O 1
ATOM 1003 N N . ILE A 1 126 ? -13.313 -2.406 11.373 1.00 92.50 126 ILE A N 1
ATOM 1004 C CA . ILE A 1 126 ? -14.747 -2.605 11.122 1.00 92.50 126 ILE A CA 1
ATOM 1005 C C . ILE A 1 126 ? -15.276 -3.788 11.938 1.00 92.50 126 ILE A C 1
ATOM 1007 O O . ILE A 1 126 ? -16.385 -3.714 12.462 1.00 92.50 126 ILE A O 1
ATOM 1011 N N . GLN A 1 127 ? -14.504 -4.872 12.055 1.00 92.56 127 GLN A N 1
ATOM 1012 C CA . GLN A 1 127 ? -14.890 -6.019 12.869 1.00 92.56 127 GLN A CA 1
ATOM 1013 C C . GLN A 1 127 ? -14.970 -5.634 14.347 1.00 92.56 127 GLN A C 1
ATOM 1015 O O . GLN A 1 127 ? -15.989 -5.887 14.970 1.00 92.56 127 GLN A O 1
ATOM 1020 N N . ASN A 1 128 ? -13.963 -4.935 14.876 1.00 94.19 128 ASN A N 1
ATOM 1021 C CA . ASN A 1 128 ? -13.985 -4.440 16.250 1.00 94.19 128 ASN A CA 1
ATOM 1022 C C . ASN A 1 128 ? -15.182 -3.506 16.514 1.00 94.19 128 ASN A C 1
ATOM 1024 O O . ASN A 1 128 ? -15.810 -3.603 17.562 1.00 94.19 128 ASN A O 1
ATOM 1028 N N . GLU A 1 129 ? -15.533 -2.631 15.564 1.00 93.88 129 GLU A N 1
ATOM 1029 C CA . GLU A 1 129 ? -16.715 -1.762 15.665 1.00 93.88 129 GLU A CA 1
ATOM 1030 C C . GLU A 1 129 ? -18.031 -2.555 15.702 1.00 93.88 129 GLU A C 1
ATOM 1032 O O . GLU A 1 129 ? -18.931 -2.197 16.465 1.00 93.88 129 GLU A O 1
ATOM 1037 N N . ARG A 1 130 ? -18.138 -3.629 14.909 1.00 94.88 130 ARG A N 1
ATOM 1038 C CA . ARG A 1 130 ? -19.297 -4.535 14.917 1.00 94.88 130 ARG A CA 1
ATOM 1039 C C . ARG A 1 130 ? -19.387 -5.311 16.223 1.00 94.88 130 ARG A C 1
ATOM 1041 O O . ARG A 1 130 ? -20.416 -5.223 16.878 1.00 94.88 130 ARG A O 1
ATOM 1048 N N . ASP A 1 131 ? -18.296 -5.950 16.640 1.00 94.69 131 ASP A N 1
ATOM 1049 C CA . ASP A 1 131 ? -18.224 -6.708 17.894 1.00 94.69 131 ASP A CA 1
ATOM 1050 C C . ASP A 1 131 ? -18.586 -5.810 19.091 1.00 94.69 131 ASP A C 1
ATOM 1052 O O . ASP A 1 131 ? -19.327 -6.206 19.986 1.00 94.69 131 ASP A O 1
ATOM 1056 N N . PHE A 1 132 ? -18.128 -4.551 19.086 1.00 94.12 132 PHE A N 1
ATOM 1057 C CA . PHE A 1 132 ? -18.481 -3.579 20.120 1.00 94.12 132 PHE A CA 1
ATOM 1058 C C . PHE A 1 132 ? -19.975 -3.222 20.099 1.00 94.12 132 PHE A C 1
ATOM 1060 O O . PHE A 1 132 ? -20.596 -3.117 21.154 1.00 94.12 132 PHE A O 1
ATOM 1067 N N . SER A 1 133 ? -20.569 -3.043 18.916 1.00 94.56 133 SER A N 1
ATOM 1068 C CA . SER A 1 133 ? -22.010 -2.793 18.776 1.00 94.56 133 SER A CA 1
ATOM 1069 C C . SER A 1 133 ? -22.850 -3.984 19.245 1.00 94.56 133 SER A C 1
ATOM 1071 O O . SER A 1 133 ? -23.846 -3.791 19.942 1.00 94.56 133 SER A O 1
ATOM 1073 N N . ASP A 1 134 ? -22.438 -5.202 18.900 1.00 94.50 134 ASP A N 1
ATOM 1074 C CA . ASP A 1 134 ? -23.114 -6.437 19.299 1.00 94.50 134 ASP A CA 1
ATOM 1075 C C . ASP A 1 134 ? -23.023 -6.635 20.821 1.00 94.50 134 ASP A C 1
ATOM 1077 O O . ASP A 1 134 ? -24.027 -6.935 21.472 1.00 94.50 134 ASP A O 1
ATOM 1081 N N . GLY A 1 135 ? -21.860 -6.351 21.418 1.00 92.62 135 GLY A N 1
ATOM 1082 C CA . GLY A 1 135 ? -21.677 -6.354 22.871 1.00 92.62 135 GLY A CA 1
ATOM 1083 C C . GLY A 1 135 ? -22.558 -5.325 23.591 1.00 92.62 135 GLY A C 1
ATOM 1084 O O . GLY A 1 135 ? -23.147 -5.630 24.630 1.00 92.62 135 GLY A O 1
ATOM 1085 N N . LEU A 1 136 ? -22.723 -4.120 23.028 1.00 93.56 136 LEU A N 1
ATOM 1086 C CA . LEU A 1 136 ? -23.644 -3.112 23.571 1.00 93.56 136 LEU A CA 1
ATOM 1087 C C . LEU A 1 136 ? -25.099 -3.585 23.513 1.00 93.56 136 LEU A C 1
ATOM 1089 O O . LEU A 1 136 ? -25.862 -3.335 24.446 1.00 93.56 136 LEU A O 1
ATOM 1093 N N . GLN A 1 137 ? -25.485 -4.279 22.441 1.00 93.50 137 GLN A N 1
ATOM 1094 C CA . GLN A 1 137 ? -26.826 -4.833 22.302 1.00 93.50 137 GLN A CA 1
ATOM 1095 C C . GLN A 1 137 ? -27.075 -5.982 23.287 1.00 93.50 137 GLN A C 1
ATOM 1097 O O . GLN A 1 137 ? -28.130 -6.017 23.919 1.00 93.50 137 GLN A O 1
ATOM 1102 N N . ALA A 1 138 ? -26.101 -6.875 23.479 1.00 91.19 138 ALA A N 1
ATOM 1103 C CA . ALA A 1 138 ? -26.176 -7.939 24.480 1.00 91.19 138 ALA A CA 1
ATOM 1104 C C . ALA A 1 138 ? -26.322 -7.376 25.904 1.00 91.19 138 ALA A C 1
ATOM 1106 O O . ALA A 1 138 ? -27.151 -7.852 26.681 1.00 91.19 138 ALA A O 1
ATOM 1107 N N . LEU A 1 139 ? -25.585 -6.308 26.224 1.00 90.06 139 LEU A N 1
ATOM 1108 C CA . LEU A 1 139 ? -25.701 -5.638 27.517 1.00 90.06 139 LEU A CA 1
ATOM 1109 C C . LEU A 1 139 ? -27.035 -4.887 27.674 1.00 90.06 139 LEU A C 1
ATOM 1111 O O . LEU A 1 139 ? -27.566 -4.796 28.780 1.00 90.06 139 LEU A O 1
ATOM 1115 N N . ALA A 1 140 ? -27.609 -4.371 26.583 1.00 91.00 140 ALA A N 1
ATOM 1116 C CA . ALA A 1 140 ? -28.936 -3.754 26.602 1.00 91.00 140 ALA A CA 1
ATOM 1117 C C . ALA A 1 140 ? -30.037 -4.778 26.907 1.00 91.00 140 ALA A C 1
ATOM 1119 O O . ALA A 1 140 ? -30.963 -4.463 27.652 1.00 91.00 140 ALA A O 1
ATOM 1120 N N . LEU A 1 141 ? -29.922 -5.997 26.367 1.00 90.44 141 LEU A N 1
ATOM 1121 C CA . LEU A 1 141 ? -30.823 -7.108 26.691 1.00 90.44 141 LEU A CA 1
ATOM 1122 C C . LEU A 1 141 ? -30.708 -7.488 28.170 1.00 90.44 141 LEU A C 1
ATOM 1124 O O . LEU A 1 141 ? -31.722 -7.525 28.858 1.00 90.44 141 LEU A O 1
ATOM 1128 N N . TYR A 1 142 ? -29.484 -7.630 28.687 1.00 88.38 142 TYR A N 1
ATOM 1129 C CA . TYR A 1 142 ? -29.239 -7.864 30.116 1.00 88.38 142 TYR A CA 1
ATOM 1130 C C . TYR A 1 142 ? -29.841 -6.758 31.006 1.00 88.38 142 TYR A C 1
ATOM 1132 O O . TYR A 1 142 ? -30.440 -7.045 32.042 1.00 88.38 142 TYR A O 1
ATOM 1140 N N . ALA A 1 143 ? -29.743 -5.489 30.595 1.00 88.12 143 ALA A N 1
ATOM 1141 C CA . ALA A 1 143 ? -30.383 -4.383 31.306 1.00 88.12 143 ALA A CA 1
ATOM 1142 C C . ALA A 1 143 ? -31.921 -4.460 31.259 1.00 88.12 143 ALA A C 1
ATOM 1144 O O . ALA A 1 143 ? -32.577 -4.122 32.243 1.00 88.12 143 ALA A O 1
ATOM 1145 N N . GLY A 1 144 ? -32.489 -4.928 30.144 1.00 87.31 144 GLY A N 1
ATOM 1146 C CA . GLY A 1 144 ? -33.920 -5.200 30.000 1.00 87.31 144 GLY A CA 1
ATOM 1147 C C . GLY A 1 144 ? -34.400 -6.311 30.933 1.00 87.31 144 GLY A C 1
ATOM 1148 O O . GLY A 1 144 ? -35.342 -6.097 31.691 1.00 87.31 144 GLY A O 1
ATOM 1149 N N . ASP A 1 145 ? -33.705 -7.447 30.955 1.00 86.06 145 ASP A N 1
ATOM 1150 C CA . ASP A 1 145 ? -34.016 -8.584 31.834 1.00 86.06 145 ASP A CA 1
ATOM 1151 C C . ASP A 1 145 ? -33.842 -8.219 33.322 1.00 86.06 145 ASP A C 1
ATOM 1153 O O . ASP A 1 145 ? -34.532 -8.731 34.205 1.00 86.06 145 ASP A O 1
ATOM 1157 N N . GLY A 1 146 ? -32.928 -7.289 33.621 1.00 82.31 146 GLY A N 1
ATOM 1158 C CA . GLY A 1 146 ? -32.662 -6.805 34.977 1.00 82.31 146 GLY A CA 1
ATOM 1159 C C . GLY A 1 146 ? -33.683 -5.788 35.483 1.00 82.31 146 GLY A C 1
ATOM 1160 O O . GLY A 1 146 ? -33.667 -5.452 36.673 1.00 82.31 146 GLY A O 1
ATOM 1161 N N . HIS A 1 147 ? -34.578 -5.311 34.612 1.00 82.38 147 HIS A N 1
ATOM 1162 C CA . HIS A 1 147 ? -35.588 -4.310 34.945 1.00 82.38 147 HIS A CA 1
ATOM 1163 C C . HIS A 1 147 ? -36.532 -4.784 36.055 1.00 82.38 147 HIS A C 1
ATOM 1165 O O . HIS A 1 147 ? -36.846 -4.009 36.959 1.00 82.38 147 HIS A O 1
ATOM 1171 N N . ASP A 1 148 ? -36.910 -6.064 36.031 1.00 79.06 148 ASP A N 1
ATOM 1172 C CA . ASP A 1 148 ? -37.835 -6.656 37.003 1.00 79.06 148 ASP A CA 1
ATOM 1173 C C . ASP A 1 148 ? -37.239 -6.728 38.417 1.00 79.06 148 ASP A C 1
ATOM 1175 O O . ASP A 1 148 ? -37.967 -6.668 39.408 1.00 79.06 148 ASP A O 1
ATOM 1179 N N . LYS A 1 149 ? -35.906 -6.832 38.524 1.00 78.88 149 LYS A N 1
ATOM 1180 C CA . LYS A 1 149 ? -35.195 -6.906 39.809 1.00 78.88 149 LYS A CA 1
ATOM 1181 C C . LYS A 1 149 ? -34.818 -5.524 40.325 1.00 78.88 149 LYS A C 1
ATOM 1183 O O . LYS A 1 149 ? -35.088 -5.209 41.483 1.00 78.88 149 LYS A O 1
ATOM 1188 N N . THR A 1 150 ? -34.190 -4.703 39.477 1.00 80.94 150 THR A N 1
ATOM 1189 C CA . THR A 1 150 ? -33.689 -3.384 39.884 1.00 80.94 150 THR A CA 1
ATOM 1190 C C . THR A 1 150 ? -33.919 -2.322 38.802 1.00 80.94 150 THR A C 1
ATOM 1192 O O . THR A 1 150 ? -33.010 -2.011 38.026 1.00 80.94 150 THR A O 1
ATOM 1195 N N . PRO A 1 151 ? -35.113 -1.699 38.758 1.00 83.50 151 PRO A N 1
ATOM 1196 C CA . PRO A 1 151 ? -35.513 -0.831 37.648 1.00 83.50 151 PRO A CA 1
ATOM 1197 C C . PRO A 1 151 ? -34.669 0.444 37.530 1.00 83.50 151 PRO A C 1
ATOM 1199 O O . PRO A 1 151 ? -34.452 0.934 36.424 1.00 83.50 151 PRO A O 1
ATOM 1202 N N . GLN A 1 152 ? -34.158 0.973 38.649 1.00 85.06 152 GLN A N 1
ATOM 1203 C CA . GLN A 1 152 ? -33.321 2.175 38.644 1.00 85.06 152 GLN A CA 1
ATOM 1204 C C . GLN A 1 152 ? -31.934 1.906 38.041 1.00 85.06 152 GLN A C 1
ATOM 1206 O O . GLN A 1 152 ? -31.500 2.649 37.168 1.00 85.06 152 GLN A O 1
ATOM 1211 N N . HIS A 1 153 ? -31.282 0.801 38.420 1.00 84.00 153 HIS A N 1
ATOM 1212 C CA . HIS A 1 153 ? -30.003 0.420 37.821 1.00 84.00 153 HIS A CA 1
ATOM 1213 C C . HIS A 1 153 ? -30.171 0.048 36.347 1.00 84.00 153 HIS A C 1
ATOM 1215 O O . HIS A 1 153 ? -29.408 0.535 35.523 1.00 84.00 153 HIS A O 1
ATOM 1221 N N . ALA A 1 154 ? -31.205 -0.716 35.983 1.00 86.62 154 ALA A N 1
ATOM 1222 C CA . ALA A 1 154 ? -31.501 -1.032 34.584 1.00 86.62 154 ALA A CA 1
ATOM 1223 C C . ALA A 1 154 ? -31.609 0.229 33.701 1.00 86.62 154 ALA A C 1
ATOM 1225 O O . ALA A 1 154 ? -31.064 0.268 32.597 1.00 86.62 154 ALA A O 1
ATOM 1226 N N . PHE A 1 155 ? -32.251 1.290 34.205 1.00 88.69 155 PHE A N 1
ATOM 1227 C CA . PHE A 1 155 ? -32.323 2.574 33.507 1.00 88.69 155 PHE A CA 1
ATOM 1228 C C . PHE A 1 155 ? -30.945 3.238 33.340 1.00 88.69 155 PHE A C 1
ATOM 1230 O O . PHE A 1 155 ? -30.617 3.679 32.236 1.00 88.69 155 PHE A O 1
ATOM 1237 N N . ASP A 1 156 ? -30.121 3.260 34.393 1.00 89.50 156 ASP A N 1
ATOM 1238 C CA . ASP A 1 156 ? -28.763 3.820 34.342 1.00 89.50 156 ASP A CA 1
ATOM 1239 C C . ASP A 1 156 ? -27.887 3.090 33.304 1.00 89.50 156 ASP A C 1
ATOM 1241 O O . ASP A 1 156 ? -27.171 3.731 32.530 1.00 89.50 156 ASP A O 1
ATOM 1245 N N . TYR A 1 157 ? -27.993 1.756 33.219 1.00 90.12 157 TYR A N 1
ATOM 1246 C CA . TYR A 1 157 ? -27.319 0.964 32.182 1.00 90.12 157 TYR A CA 1
ATOM 1247 C C . TYR A 1 157 ? -27.765 1.380 30.780 1.00 90.12 157 TYR A C 1
ATOM 1249 O O . TYR A 1 157 ? -26.923 1.685 29.935 1.00 90.12 157 TYR A O 1
ATOM 1257 N N . LEU A 1 158 ? -29.076 1.433 30.525 1.00 91.81 158 LEU A N 1
ATOM 1258 C CA . LEU A 1 158 ? -29.613 1.796 29.209 1.00 91.81 158 LEU A CA 1
ATOM 1259 C C . LEU A 1 158 ? -29.195 3.210 28.781 1.00 91.81 158 LEU A C 1
ATOM 1261 O O . LEU A 1 158 ? -28.892 3.431 27.605 1.00 91.81 158 LEU A O 1
ATOM 1265 N N . GLN A 1 159 ? -29.121 4.158 29.720 1.00 93.44 159 GLN A N 1
ATOM 1266 C CA . GLN A 1 159 ? -28.650 5.513 29.442 1.00 93.44 159 GLN A CA 1
ATOM 1267 C C . GLN A 1 159 ? -27.182 5.522 28.988 1.00 93.44 159 GLN A C 1
ATOM 1269 O O . GLN A 1 159 ? -26.853 6.158 27.980 1.00 93.44 159 GLN A O 1
ATOM 1274 N N . ILE A 1 160 ? -26.302 4.800 29.690 1.00 92.81 160 ILE A N 1
ATOM 1275 C CA . ILE A 1 160 ? -24.881 4.719 29.325 1.00 92.81 160 ILE A CA 1
ATOM 1276 C C . ILE A 1 160 ? -24.694 3.955 28.008 1.00 92.81 160 ILE A C 1
ATOM 1278 O O . ILE A 1 160 ? -23.922 4.392 27.156 1.00 92.81 160 ILE A O 1
ATOM 1282 N N . ILE A 1 161 ? -25.438 2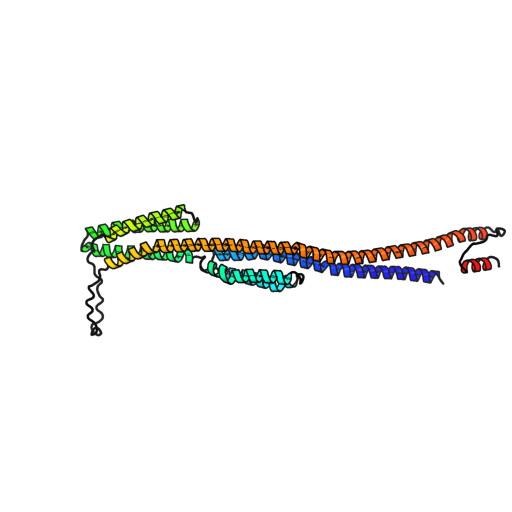.870 27.783 1.00 93.62 161 ILE A N 1
ATOM 1283 C CA . ILE A 1 161 ? -25.393 2.100 26.531 1.00 93.62 161 ILE A CA 1
ATOM 1284 C C . ILE A 1 161 ? -25.800 2.968 25.334 1.00 93.62 161 ILE A C 1
ATOM 1286 O O . ILE A 1 161 ? -25.150 2.924 24.286 1.00 93.62 161 ILE A O 1
ATOM 1290 N N . ASN A 1 162 ? -26.832 3.805 25.478 1.00 94.56 162 ASN A N 1
ATOM 1291 C CA . ASN A 1 162 ? -27.239 4.735 24.425 1.00 94.56 162 ASN A CA 1
ATOM 1292 C C . ASN A 1 162 ? -26.143 5.774 24.120 1.00 94.56 162 ASN A C 1
ATOM 1294 O O . ASN A 1 162 ? -25.848 6.056 22.950 1.00 94.56 162 ASN A O 1
ATOM 1298 N N . GLN A 1 163 ? -25.495 6.297 25.165 1.00 94.81 163 GLN A N 1
ATOM 1299 C CA . GLN A 1 163 ? -24.357 7.201 25.022 1.00 94.81 163 GLN A CA 1
ATOM 1300 C C . GLN A 1 163 ? -23.188 6.516 24.290 1.00 94.81 163 GLN A C 1
ATOM 1302 O O . GLN A 1 163 ? -22.684 7.066 23.309 1.00 94.81 163 GLN A O 1
ATOM 1307 N N . LEU A 1 164 ? -22.798 5.306 24.706 1.00 93.88 164 LEU A N 1
ATOM 1308 C CA . LEU A 1 164 ? -21.731 4.515 24.078 1.00 93.88 164 LEU A CA 1
ATOM 1309 C C . LEU A 1 164 ? -22.032 4.211 22.606 1.00 93.88 164 LEU A C 1
ATOM 1311 O O . LEU A 1 164 ? -21.168 4.396 21.749 1.00 93.88 164 LEU A O 1
ATOM 1315 N N . SER A 1 165 ? -23.272 3.828 22.293 1.00 94.56 165 SER A N 1
ATOM 1316 C CA . SER A 1 165 ? -23.721 3.564 20.919 1.00 94.56 165 SER A CA 1
ATOM 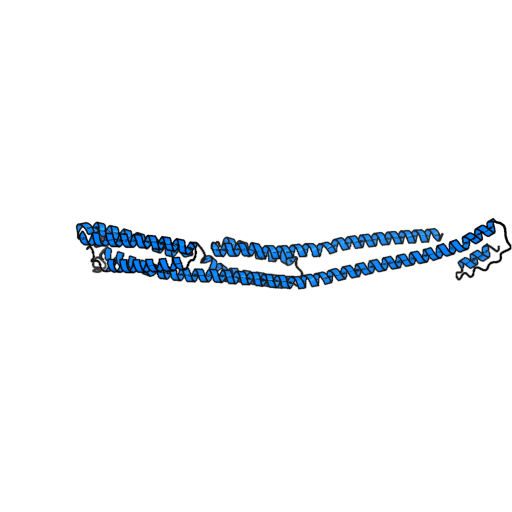1317 C C . SER A 1 165 ? -23.568 4.804 20.033 1.00 94.56 165 SER A C 1
ATOM 1319 O O . SER A 1 165 ? -23.058 4.728 18.914 1.00 94.56 165 SER A O 1
ATOM 1321 N N . THR A 1 166 ? -23.946 5.975 20.555 1.00 95.69 166 THR A N 1
ATOM 1322 C CA . THR A 1 166 ? -23.843 7.250 19.832 1.00 95.69 166 THR A CA 1
ATOM 1323 C C . THR A 1 166 ? -22.390 7.644 19.571 1.00 95.69 166 THR A C 1
ATOM 1325 O O . THR A 1 166 ? -22.057 8.079 18.466 1.00 95.69 166 THR A O 1
ATOM 1328 N N . ILE A 1 167 ? -21.514 7.509 20.571 1.00 95.50 167 ILE A N 1
ATOM 1329 C CA . ILE A 1 167 ? -20.092 7.847 20.419 1.00 95.50 167 ILE A CA 1
ATOM 1330 C C . ILE A 1 167 ? -19.412 6.855 19.461 1.00 95.50 167 ILE A C 1
ATOM 1332 O O . ILE A 1 167 ? -18.679 7.282 18.569 1.00 95.50 167 ILE A O 1
ATOM 1336 N N . SER A 1 168 ? -19.718 5.556 19.560 1.00 94.62 168 SER A N 1
ATOM 1337 C CA . SER A 1 168 ? -19.197 4.524 18.652 1.00 94.62 168 SER A CA 1
ATOM 1338 C C . SER A 1 168 ? -19.584 4.789 17.191 1.00 94.62 168 SER A C 1
ATOM 1340 O O . SER A 1 168 ? -18.727 4.761 16.305 1.00 94.62 168 SER A O 1
ATOM 1342 N N . ALA A 1 169 ? -20.844 5.158 16.933 1.00 95.00 169 ALA A N 1
ATOM 1343 C CA . ALA A 1 169 ? -21.307 5.508 15.591 1.00 95.00 169 ALA A CA 1
ATOM 1344 C C . ALA A 1 169 ? -20.566 6.730 15.015 1.00 95.00 169 ALA A C 1
ATOM 1346 O O . ALA A 1 169 ? -20.149 6.720 13.854 1.00 95.00 169 ALA A O 1
ATOM 1347 N N . LYS A 1 170 ? -20.335 7.770 15.833 1.00 95.19 170 LYS A N 1
ATOM 1348 C CA . LYS A 1 170 ? -19.521 8.930 15.430 1.00 95.19 170 LYS A CA 1
ATOM 1349 C C . LYS A 1 170 ? -18.079 8.519 15.131 1.00 95.19 170 LYS A C 1
ATOM 1351 O O . LYS A 1 170 ? -17.544 8.922 14.099 1.00 95.19 170 LYS A O 1
ATOM 1356 N N . ARG A 1 171 ? -17.463 7.690 15.981 1.00 95.31 171 ARG A N 1
ATOM 1357 C CA . ARG A 1 171 ? -16.104 7.168 15.767 1.00 95.31 171 ARG A CA 1
ATOM 1358 C C . ARG A 1 171 ? -15.998 6.433 14.426 1.00 95.31 171 ARG A C 1
ATOM 1360 O O . ARG A 1 171 ? -15.097 6.749 13.652 1.00 95.31 171 ARG A O 1
ATOM 1367 N N . SER A 1 172 ? -16.952 5.555 14.111 1.00 93.75 172 SER A N 1
ATOM 1368 C CA . SER A 1 172 ? -16.994 4.824 12.834 1.00 93.75 172 SER A CA 1
ATOM 1369 C C . SER A 1 172 ? -17.137 5.760 11.624 1.00 93.75 172 SER A C 1
ATOM 1371 O O . SER A 1 172 ? -16.411 5.627 10.637 1.00 93.75 172 SER A O 1
ATOM 1373 N N . GLN A 1 173 ? -17.979 6.795 11.725 1.00 94.31 173 GLN A N 1
ATOM 1374 C CA . GLN A 1 173 ? -18.124 7.801 10.666 1.00 94.31 173 GLN A CA 1
ATOM 1375 C C . GLN A 1 173 ? -16.824 8.588 10.423 1.00 94.31 173 GLN A C 1
ATOM 1377 O O . GLN A 1 173 ? -16.460 8.878 9.281 1.00 94.31 173 GLN A O 1
ATOM 1382 N N . TYR A 1 174 ? -16.118 8.980 11.486 1.00 93.38 174 TYR A N 1
ATOM 1383 C CA . TYR A 1 174 ? -14.843 9.689 11.351 1.00 93.38 174 TYR A CA 1
ATOM 1384 C C . TYR A 1 174 ? -13.710 8.771 10.893 1.00 93.38 174 TYR A C 1
ATOM 1386 O O . TYR A 1 174 ? -12.834 9.238 10.166 1.00 93.38 174 TYR A O 1
ATOM 1394 N N . ARG A 1 175 ? -13.751 7.478 11.240 1.00 92.69 175 ARG A N 1
ATOM 1395 C CA . ARG A 1 175 ? -12.871 6.450 10.672 1.00 92.69 175 ARG A CA 1
ATOM 1396 C C . ARG A 1 175 ? -13.035 6.375 9.156 1.00 92.69 175 ARG A C 1
ATOM 1398 O O . ARG A 1 175 ? -12.035 6.426 8.448 1.00 92.69 175 ARG A O 1
ATOM 1405 N N . GLU A 1 176 ? -14.263 6.299 8.651 1.00 91.50 176 GLU A N 1
ATOM 1406 C CA . GLU A 1 176 ? -14.527 6.267 7.205 1.00 91.50 176 GLU A CA 1
ATOM 1407 C C . GLU A 1 176 ? -13.952 7.509 6.501 1.00 91.50 176 GLU A C 1
ATOM 1409 O O . GLU A 1 176 ? -13.112 7.381 5.611 1.00 91.50 176 GLU A O 1
ATOM 1414 N N . LYS A 1 177 ? -14.257 8.711 7.009 1.00 90.94 177 LYS A N 1
ATOM 1415 C CA . LYS A 1 177 ? -13.694 9.979 6.496 1.00 90.94 177 LYS A CA 1
ATOM 1416 C C . LYS A 1 177 ? -12.168 10.047 6.581 1.00 90.94 177 LYS A C 1
ATOM 1418 O O . LYS A 1 177 ? -11.515 10.636 5.713 1.00 90.94 177 LYS A O 1
ATOM 1423 N N . TYR A 1 178 ? -11.581 9.472 7.633 1.00 89.44 178 TYR A N 1
ATOM 1424 C CA . TYR A 1 178 ? -10.132 9.372 7.774 1.00 89.44 178 TYR A CA 1
ATOM 1425 C C . TYR A 1 178 ? -9.532 8.520 6.659 1.00 89.44 178 TYR A C 1
ATOM 1427 O O . TYR A 1 178 ? -8.536 8.936 6.086 1.00 89.44 178 TYR A O 1
ATOM 1435 N N . PHE A 1 179 ? -10.125 7.387 6.292 1.00 85.81 179 PHE A N 1
ATOM 1436 C CA . PHE A 1 179 ? -9.589 6.571 5.199 1.00 85.81 179 PHE A CA 1
ATOM 1437 C C . PHE A 1 179 ? -9.840 7.158 3.806 1.00 85.81 179 PHE A C 1
ATOM 1439 O O . PHE A 1 179 ? -9.062 6.880 2.898 1.00 85.81 179 PHE A O 1
ATOM 1446 N N . GLU A 1 180 ? -10.864 7.994 3.637 1.00 85.25 180 GLU A N 1
ATOM 1447 C CA . GLU A 1 180 ? -11.095 8.729 2.386 1.00 85.25 180 GLU A CA 1
ATOM 1448 C C . GLU A 1 180 ? -10.081 9.861 2.174 1.00 85.25 180 GLU A C 1
ATOM 1450 O O . GLU A 1 180 ? -9.589 10.062 1.066 1.00 85.25 180 GLU A O 1
ATOM 1455 N N . THR A 1 181 ? -9.765 10.612 3.235 1.00 82.62 181 THR A N 1
ATOM 1456 C CA . THR A 1 181 ? -8.979 11.857 3.127 1.00 82.62 181 THR A CA 1
ATOM 1457 C C . THR A 1 181 ? -7.548 11.716 3.658 1.00 82.62 181 THR A C 1
ATOM 1459 O O . THR A 1 181 ? -6.698 12.558 3.383 1.00 82.62 181 THR A O 1
ATOM 1462 N N . LEU A 1 182 ? -7.278 10.696 4.478 1.00 82.50 182 LEU A N 1
ATOM 1463 C CA . LEU A 1 182 ? -6.046 10.502 5.260 1.00 82.50 182 LEU A CA 1
ATOM 1464 C C . LEU A 1 182 ? -5.641 11.741 6.080 1.00 82.50 182 LEU A C 1
ATOM 1466 O O . LEU A 1 182 ? -4.466 11.987 6.345 1.00 82.50 182 LEU A O 1
ATOM 1470 N N . SER A 1 183 ? -6.632 12.533 6.503 1.00 86.12 183 SER A N 1
ATOM 1471 C CA . SER A 1 183 ? -6.422 13.793 7.219 1.00 86.12 183 SER A CA 1
ATOM 1472 C C . SER A 1 183 ? -6.148 13.570 8.704 1.00 86.12 183 SER A C 1
ATOM 1474 O O . SER A 1 183 ? -6.946 12.954 9.416 1.00 86.12 183 SER A O 1
ATOM 1476 N N . THR A 1 184 ? -5.074 14.180 9.210 1.00 88.00 184 THR A N 1
ATOM 1477 C CA . THR A 1 184 ? -4.718 14.189 10.639 1.00 88.00 184 THR A CA 1
ATOM 1478 C C . THR A 1 184 ? -5.819 14.795 11.516 1.00 88.00 184 THR A C 1
ATOM 1480 O O . THR A 1 184 ? -5.948 14.438 12.683 1.00 88.00 184 THR A O 1
ATOM 1483 N N . GLN A 1 185 ? -6.664 15.672 10.962 1.00 91.38 185 GLN A N 1
ATOM 1484 C CA . GLN A 1 185 ? -7.796 16.236 11.698 1.00 91.38 185 GLN A CA 1
ATOM 1485 C C . GLN A 1 185 ? -8.859 15.176 12.018 1.00 91.38 185 GLN A C 1
ATOM 1487 O O . GLN A 1 185 ? -9.427 15.192 13.108 1.00 91.38 185 GLN A O 1
ATOM 1492 N N . HIS A 1 186 ? -9.141 14.254 11.090 1.00 92.00 186 HIS A N 1
ATOM 1493 C CA . HIS A 1 186 ? -10.085 13.161 11.344 1.00 92.00 186 HIS A CA 1
ATOM 1494 C C . HIS A 1 186 ? -9.512 12.152 12.338 1.00 92.00 186 HIS A C 1
ATOM 1496 O O . HIS A 1 186 ? -10.247 11.675 13.193 1.00 92.00 186 HIS A O 1
ATOM 1502 N N . LEU A 1 187 ? -8.201 11.911 12.287 1.00 91.12 187 LEU A N 1
ATOM 1503 C CA . LEU A 1 187 ? -7.487 11.080 13.255 1.00 91.12 187 LEU A CA 1
ATOM 1504 C C . LEU A 1 187 ? -7.628 11.633 14.682 1.00 91.12 187 LEU A C 1
ATOM 1506 O O . LEU A 1 187 ? -8.071 10.906 15.565 1.00 91.12 187 LEU A O 1
ATOM 1510 N N . ALA A 1 188 ? -7.373 12.929 14.889 1.00 92.69 188 ALA A N 1
ATOM 1511 C CA . ALA A 1 188 ? -7.539 13.562 16.200 1.00 92.69 188 ALA A CA 1
ATOM 1512 C C . ALA A 1 188 ? -8.984 13.461 16.731 1.00 92.69 188 ALA A C 1
ATOM 1514 O O . ALA A 1 188 ? -9.201 13.274 17.924 1.00 92.69 188 ALA A O 1
ATOM 1515 N N . ARG A 1 189 ? -9.989 13.535 15.844 1.00 95.06 189 ARG A N 1
ATOM 1516 C CA . ARG A 1 189 ? -11.400 13.329 16.222 1.00 95.06 189 ARG A CA 1
ATOM 1517 C C . ARG A 1 189 ? -11.704 11.887 16.624 1.00 95.06 189 ARG A C 1
ATOM 1519 O O . ARG A 1 189 ? -12.505 11.675 17.525 1.00 95.06 189 ARG A O 1
ATOM 1526 N N . ILE A 1 190 ? -11.085 10.899 15.979 1.00 93.88 190 ILE A N 1
ATOM 1527 C CA . ILE A 1 190 ? -11.224 9.487 16.369 1.00 93.88 190 ILE A CA 1
ATOM 1528 C C . ILE A 1 190 ? -10.643 9.269 17.771 1.00 93.88 190 ILE A C 1
ATOM 1530 O O . ILE A 1 190 ? -11.270 8.591 18.579 1.00 93.88 190 ILE A O 1
ATOM 1534 N N . GLU A 1 191 ? -9.484 9.860 18.065 1.00 94.19 191 GLU A N 1
ATOM 1535 C CA . GLU A 1 191 ? -8.846 9.788 19.387 1.00 94.19 191 GLU A CA 1
ATOM 1536 C C . GLU A 1 191 ? -9.691 10.465 20.478 1.00 94.19 191 GLU A C 1
ATOM 1538 O O . GLU A 1 191 ? -9.835 9.918 21.567 1.00 94.19 191 GLU A O 1
ATOM 1543 N N . GLU A 1 192 ? -10.313 11.607 20.174 1.00 95.06 192 GLU A N 1
ATOM 1544 C CA . GLU A 1 192 ? -11.258 12.281 21.075 1.00 95.06 192 GLU A CA 1
ATOM 1545 C C . GLU A 1 192 ? -12.468 11.383 21.393 1.00 95.06 192 GLU A C 1
ATOM 1547 O O . GLU A 1 192 ? -12.770 11.143 22.561 1.00 95.06 192 GLU A O 1
ATOM 1552 N N . TYR A 1 193 ? -13.112 10.792 20.377 1.00 95.12 193 TYR A N 1
ATOM 1553 C CA . TYR A 1 193 ? -14.228 9.863 20.604 1.00 95.12 193 TYR A CA 1
ATOM 1554 C C . TYR A 1 193 ? -13.808 8.576 21.317 1.00 95.12 193 TYR A C 1
ATOM 1556 O O . TYR A 1 193 ? -14.601 8.008 22.063 1.00 95.12 193 TYR A O 1
ATOM 1564 N N . GLN A 1 194 ? -12.576 8.112 21.110 1.00 94.88 194 GLN A N 1
ATOM 1565 C CA . GLN A 1 194 ? -12.024 6.983 21.853 1.00 94.88 194 GLN A CA 1
ATOM 1566 C C . GLN A 1 194 ? -11.916 7.306 23.351 1.00 94.88 194 GLN A C 1
ATOM 1568 O O . GLN A 1 194 ? -12.344 6.501 24.172 1.00 94.88 194 GLN A O 1
ATOM 1573 N N . GLN A 1 195 ? -11.423 8.494 23.711 1.00 94.94 195 GLN A N 1
ATOM 1574 C CA . GLN A 1 195 ? -11.364 8.937 25.109 1.00 94.94 195 GLN A CA 1
ATOM 1575 C C . GLN A 1 195 ? -12.764 9.106 25.715 1.00 94.94 195 GLN A C 1
ATOM 1577 O O . GLN A 1 195 ? -13.005 8.701 26.851 1.00 94.94 195 GLN A O 1
ATOM 1582 N N . GLU A 1 196 ? -13.714 9.663 24.957 1.00 94.94 196 GLU A N 1
ATOM 1583 C CA . GLU A 1 196 ? -15.110 9.761 25.399 1.00 94.94 196 GLU A CA 1
ATOM 1584 C C . GLU A 1 196 ? -15.735 8.378 25.659 1.00 94.94 196 GLU A C 1
ATOM 1586 O O . GLU A 1 196 ? -16.475 8.219 26.635 1.00 94.94 196 GLU A O 1
ATOM 1591 N N . LEU A 1 197 ? -15.430 7.377 24.819 1.00 93.56 197 LEU A N 1
ATOM 1592 C CA . LEU A 1 197 ? -15.862 5.990 25.024 1.00 93.56 197 LEU A CA 1
ATOM 1593 C C . LEU A 1 197 ? -15.258 5.395 26.292 1.00 93.56 197 LEU A C 1
ATOM 1595 O O . LEU A 1 197 ? -15.994 4.799 27.071 1.00 93.56 197 LEU A O 1
ATOM 1599 N N . GLU A 1 198 ? -13.958 5.573 26.520 1.00 94.12 198 GLU A N 1
ATOM 1600 C CA . GLU A 1 198 ? -13.272 5.070 27.717 1.00 94.12 198 GLU A CA 1
ATOM 1601 C C . GLU A 1 198 ? -13.898 5.634 29.000 1.00 94.12 198 GLU A C 1
ATOM 1603 O O . GLU A 1 198 ? -14.271 4.868 29.886 1.00 94.12 198 GLU A O 1
ATOM 1608 N N . ILE A 1 199 ? -14.146 6.947 29.057 1.00 94.25 199 ILE A N 1
ATOM 1609 C CA . ILE A 1 199 ? -14.790 7.597 30.212 1.00 94.25 199 ILE A CA 1
ATOM 1610 C C . ILE A 1 199 ? -16.222 7.082 30.429 1.00 94.25 199 ILE A C 1
ATOM 1612 O O . ILE A 1 199 ? -16.667 6.904 31.565 1.00 94.25 199 ILE A O 1
ATOM 1616 N N . ALA A 1 200 ? -16.993 6.882 29.355 1.00 92.62 200 ALA A N 1
ATOM 1617 C CA . ALA A 1 200 ? -18.349 6.344 29.460 1.00 92.62 200 ALA A CA 1
ATOM 1618 C C . ALA A 1 200 ? -18.347 4.871 29.907 1.00 92.62 200 ALA A C 1
ATOM 1620 O O . ALA A 1 200 ? -19.234 4.454 30.653 1.00 92.62 200 ALA A O 1
ATOM 1621 N N . LEU A 1 201 ? -17.335 4.105 29.503 1.00 93.06 201 LEU A N 1
ATOM 1622 C CA . LEU A 1 201 ? -17.178 2.705 29.872 1.00 93.06 201 LEU A CA 1
ATOM 1623 C C . LEU A 1 201 ? -16.722 2.534 31.327 1.00 93.06 201 LEU A C 1
ATOM 1625 O O . LEU A 1 201 ? -17.242 1.668 32.018 1.00 93.06 201 LEU A O 1
ATOM 1629 N N . GLU A 1 202 ? -15.856 3.408 31.843 1.00 92.31 202 GLU A N 1
ATOM 1630 C CA . GLU A 1 202 ? -15.506 3.433 33.274 1.00 92.31 202 GLU A CA 1
ATOM 1631 C C . GLU A 1 202 ? -16.741 3.664 34.159 1.00 92.31 202 GLU A C 1
ATOM 1633 O O . GLU A 1 202 ? -16.916 3.023 35.199 1.00 92.31 202 GLU A O 1
ATOM 1638 N N . LYS A 1 203 ? -17.660 4.537 33.723 1.00 90.31 203 LYS A N 1
ATOM 1639 C CA . LYS A 1 203 ? -18.944 4.732 34.414 1.00 90.31 203 LYS A CA 1
ATOM 1640 C C . LYS A 1 203 ? -19.795 3.464 34.380 1.00 90.31 203 LYS A C 1
ATOM 1642 O O . LYS A 1 203 ? -20.388 3.116 35.397 1.00 90.31 203 LYS A O 1
ATOM 1647 N N . LEU A 1 204 ? -19.824 2.756 33.251 1.00 89.56 204 LEU A N 1
ATOM 1648 C CA . LEU A 1 204 ? -20.531 1.480 33.116 1.00 89.56 204 LEU A CA 1
ATOM 1649 C C . LEU A 1 204 ? -19.938 0.391 34.023 1.00 89.56 204 LEU A C 1
ATOM 1651 O O . LEU A 1 204 ? -20.682 -0.365 34.650 1.00 89.56 204 LEU A O 1
ATOM 1655 N N . GLU A 1 205 ? -18.611 0.319 34.129 1.00 88.38 205 GLU A N 1
ATOM 1656 C CA . GLU A 1 205 ? -17.916 -0.611 35.025 1.00 88.38 205 GLU A CA 1
ATOM 1657 C C . GLU A 1 205 ? -18.246 -0.337 36.496 1.00 88.38 205 GLU A C 1
ATOM 1659 O O . GLU A 1 205 ? -18.465 -1.284 37.248 1.00 88.38 205 GLU A O 1
ATOM 1664 N N . SER A 1 206 ? -18.378 0.936 36.889 1.00 88.38 206 SER A N 1
ATOM 1665 C CA . SER A 1 206 ? -18.734 1.320 38.263 1.00 88.38 206 SER A CA 1
ATOM 1666 C C . SER A 1 206 ? -20.173 0.982 38.675 1.00 88.38 206 SER A C 1
ATOM 1668 O O . SER A 1 206 ? -20.479 0.991 39.869 1.00 88.38 206 SER A O 1
ATOM 1670 N N . LEU A 1 207 ? -21.066 0.692 37.718 1.00 86.31 207 LEU A N 1
ATOM 1671 C CA . LEU A 1 207 ? -22.453 0.355 38.030 1.00 86.31 207 LEU A CA 1
ATOM 1672 C C . LEU A 1 207 ? -22.556 -1.032 38.679 1.00 86.31 207 LEU A C 1
ATOM 1674 O O . LEU A 1 207 ? -21.932 -1.982 38.193 1.00 86.31 207 LEU A O 1
ATOM 1678 N N . PRO A 1 208 ? -23.388 -1.186 39.724 1.00 82.94 208 PRO A N 1
ATOM 1679 C CA . PRO A 1 208 ? -23.580 -2.472 40.368 1.00 82.94 208 PRO A CA 1
ATOM 1680 C C . PRO A 1 208 ? -24.196 -3.497 39.398 1.00 82.94 208 PRO A C 1
ATOM 1682 O O . PRO A 1 208 ? -24.909 -3.121 38.458 1.00 82.94 208 PRO A O 1
ATOM 1685 N N . PRO A 1 209 ? -23.909 -4.790 39.593 1.00 81.81 209 PRO A N 1
ATOM 1686 C CA . PRO A 1 209 ? -24.555 -5.860 38.843 1.00 81.81 209 PRO A CA 1
ATOM 1687 C C . PRO A 1 209 ? -26.078 -5.913 39.062 1.00 81.81 209 PRO A C 1
ATOM 1689 O O . PRO A 1 209 ? -26.574 -5.526 40.121 1.00 81.81 209 PRO A O 1
ATOM 1692 N N . LEU A 1 210 ? -26.820 -6.410 38.068 1.00 80.56 210 LEU A N 1
ATOM 1693 C CA . LEU A 1 210 ? -28.284 -6.572 38.103 1.00 80.56 210 LEU A CA 1
ATOM 1694 C C . LEU A 1 210 ? -28.729 -7.940 38.662 1.00 80.56 210 LEU A C 1
ATOM 1696 O O . LEU A 1 210 ? -29.928 -8.193 38.792 1.00 80.56 210 LEU A O 1
ATOM 1700 N N . GLY A 1 211 ? -27.786 -8.819 39.019 1.00 73.75 211 GLY A N 1
ATOM 1701 C CA . GLY A 1 211 ? -28.047 -10.109 39.658 1.00 73.75 211 GLY A CA 1
ATOM 1702 C C . GLY A 1 211 ? -28.646 -11.148 38.708 1.00 73.75 211 GLY A C 1
ATOM 1703 O O . GLY A 1 211 ? -29.544 -11.899 39.106 1.00 73.75 211 GLY A O 1
ATOM 1704 N N . ILE A 1 212 ? -28.215 -11.167 37.441 1.00 75.19 212 ILE A N 1
ATOM 1705 C CA . ILE A 1 212 ? -28.631 -12.174 36.449 1.00 75.19 212 ILE A CA 1
ATOM 1706 C C . ILE A 1 212 ? -27.466 -13.114 36.171 1.00 75.19 212 ILE A C 1
ATOM 1708 O O . ILE A 1 212 ? -26.453 -12.736 35.579 1.00 75.19 212 ILE A O 1
ATOM 1712 N N . TYR A 1 213 ? -27.647 -14.356 36.588 1.00 77.25 213 TYR A N 1
ATOM 1713 C CA . TYR A 1 213 ? -26.675 -15.424 36.438 1.00 77.25 213 TYR A CA 1
ATOM 1714 C C . TYR A 1 213 ? -27.026 -16.276 35.223 1.00 77.25 213 TYR A C 1
ATOM 1716 O O . TYR A 1 213 ? -28.205 -16.454 34.915 1.00 77.25 213 TYR A O 1
ATOM 1724 N N . ARG A 1 214 ? -26.009 -16.787 34.523 1.00 67.25 214 ARG A N 1
ATOM 1725 C CA . ARG A 1 214 ? -26.218 -17.730 33.421 1.00 67.25 214 ARG A CA 1
ATOM 1726 C C . ARG A 1 214 ? -26.824 -19.009 34.007 1.00 67.25 214 ARG A C 1
ATOM 1728 O O . ARG A 1 214 ? -26.206 -19.618 34.877 1.00 67.25 214 ARG A O 1
ATOM 1735 N N . GLU A 1 215 ? -28.018 -19.400 33.562 1.00 56.50 215 GLU A N 1
ATOM 1736 C CA . GLU A 1 215 ? -28.549 -20.729 33.877 1.00 56.50 215 GLU A CA 1
ATOM 1737 C C . GLU A 1 215 ? -27.580 -21.756 33.278 1.00 56.50 215 GLU A C 1
ATOM 1739 O O . GLU A 1 215 ? -27.347 -21.771 32.068 1.00 56.50 215 GLU A O 1
ATOM 1744 N N . GLN A 1 216 ? -26.940 -22.561 34.130 1.00 51.25 216 GLN A N 1
ATOM 1745 C CA . GLN A 1 216 ? -26.238 -23.752 33.669 1.00 51.25 216 GLN A CA 1
ATOM 1746 C C . GLN A 1 216 ? -27.314 -24.660 33.076 1.00 51.25 216 GLN A C 1
ATOM 1748 O O . GLN A 1 216 ? -28.198 -25.108 33.806 1.00 51.25 216 GLN A O 1
ATOM 1753 N N . GLU A 1 217 ? -27.276 -24.881 31.757 1.00 41.81 217 GLU A N 1
ATOM 1754 C CA . 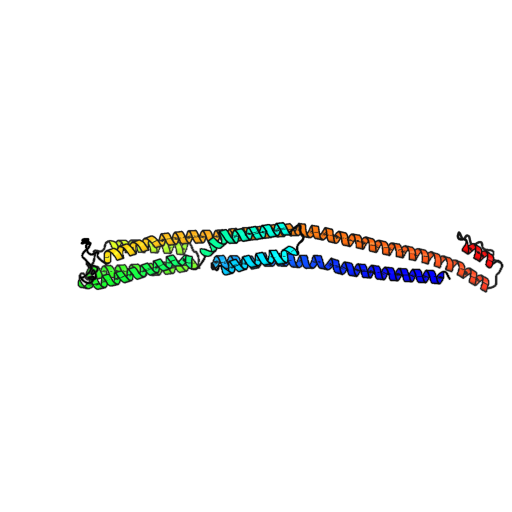GLU A 1 217 ? -28.044 -25.956 31.132 1.00 41.81 217 GLU A CA 1
ATOM 1755 C C . GLU A 1 217 ? -27.783 -27.213 31.957 1.00 41.81 217 GLU A C 1
ATOM 1757 O O . GLU A 1 217 ? -26.646 -27.680 32.055 1.00 41.81 217 GLU A O 1
ATOM 1762 N N . THR A 1 218 ? -28.833 -27.717 32.603 1.00 39.16 218 THR A N 1
ATOM 1763 C CA . THR A 1 218 ? -28.839 -29.032 33.225 1.00 39.16 218 THR A CA 1
ATOM 1764 C C . THR A 1 218 ? -28.574 -30.026 32.106 1.00 39.16 218 THR A C 1
ATOM 1766 O O . THR A 1 218 ? -29.486 -30.410 31.372 1.00 39.16 218 THR A O 1
ATOM 1769 N N . VAL A 1 219 ? -27.299 -30.356 31.909 1.00 45.91 219 VAL A N 1
ATOM 1770 C CA . VAL A 1 219 ? -26.879 -31.481 31.086 1.00 45.91 219 VAL A CA 1
ATOM 1771 C C . VAL A 1 219 ? -27.605 -32.693 31.651 1.00 45.91 219 VAL A C 1
ATOM 1773 O O . VAL A 1 219 ? -27.560 -32.925 32.857 1.00 45.91 219 VAL A O 1
ATOM 1776 N N . ASP A 1 220 ? -28.323 -33.387 30.771 1.00 44.56 220 ASP A N 1
ATOM 1777 C CA . ASP A 1 220 ? -29.078 -34.609 31.042 1.00 44.56 220 ASP A CA 1
ATOM 1778 C C . ASP A 1 220 ? -28.324 -35.498 32.049 1.00 44.56 220 ASP A C 1
ATOM 1780 O O . ASP A 1 220 ? -27.126 -35.759 31.888 1.00 44.56 220 ASP A O 1
ATOM 1784 N N . ASP A 1 221 ? -29.037 -35.908 33.096 1.00 47.31 221 ASP A N 1
ATOM 1785 C CA . ASP A 1 221 ? -28.581 -36.386 34.416 1.00 47.31 221 ASP A CA 1
ATOM 1786 C C . ASP A 1 221 ? -27.808 -37.733 34.396 1.00 47.31 221 ASP A C 1
ATOM 1788 O O . ASP A 1 221 ? -27.712 -38.430 35.401 1.00 47.31 221 ASP A O 1
ATOM 1792 N N . ASP A 1 222 ? -27.254 -38.135 33.246 1.00 53.91 222 ASP A N 1
ATOM 1793 C CA . ASP A 1 222 ? -26.695 -39.474 32.998 1.00 53.91 222 ASP A CA 1
ATOM 1794 C C . ASP A 1 222 ? -25.169 -39.485 32.734 1.00 53.91 222 ASP A C 1
ATOM 1796 O O . ASP A 1 222 ? -24.582 -40.546 32.509 1.00 53.91 222 ASP A O 1
ATOM 1800 N N . LEU A 1 223 ? -24.482 -38.329 32.772 1.00 55.34 223 LEU A N 1
ATOM 1801 C CA . LEU A 1 223 ? -23.035 -38.238 32.468 1.00 55.34 223 LEU A CA 1
ATOM 1802 C C . LEU A 1 223 ? -22.154 -37.497 33.497 1.00 55.34 223 LEU A C 1
ATOM 1804 O O . LEU A 1 223 ? -20.937 -37.440 33.310 1.00 55.34 223 LEU A O 1
ATOM 1808 N N . LEU A 1 224 ? -22.700 -36.987 34.604 1.00 54.16 224 LEU A N 1
ATOM 1809 C CA . LEU A 1 224 ? -21.965 -36.133 35.554 1.00 54.16 224 LEU A CA 1
ATOM 1810 C C . LEU A 1 224 ? -21.471 -36.871 36.817 1.00 54.16 224 LEU A C 1
ATOM 1812 O O . LEU A 1 224 ? -21.730 -36.445 37.936 1.00 54.16 224 LEU A O 1
ATOM 1816 N N . LEU A 1 225 ? -20.720 -37.971 36.657 1.00 53.53 225 LEU A N 1
ATOM 1817 C CA . LEU A 1 225 ? -20.000 -38.621 37.777 1.00 53.53 225 LEU A CA 1
ATOM 1818 C C . LEU A 1 225 ? -18.532 -38.165 37.910 1.00 53.53 225 LEU A C 1
ATOM 1820 O O . LEU A 1 225 ? -17.769 -38.743 38.681 1.00 53.53 225 LEU A O 1
ATOM 1824 N N . PHE A 1 226 ? -18.099 -37.145 37.170 1.00 50.31 226 PHE A N 1
ATOM 1825 C CA . PHE A 1 226 ? -16.734 -36.639 37.277 1.00 50.31 226 PHE A CA 1
ATOM 1826 C C . PHE A 1 226 ? -16.730 -35.115 37.387 1.00 50.31 226 PHE A C 1
ATOM 1828 O O . PHE A 1 226 ? -17.103 -34.420 36.451 1.00 50.31 226 PHE A O 1
ATOM 1835 N N . GLU A 1 227 ? -16.252 -34.661 38.548 1.00 43.34 227 GLU A N 1
ATOM 1836 C CA . GLU A 1 227 ? -15.873 -33.290 38.908 1.00 43.34 227 GLU A CA 1
ATOM 1837 C C . GLU A 1 227 ? -17.023 -32.328 39.258 1.00 43.34 227 GLU A C 1
ATOM 1839 O O . GLU A 1 227 ? -17.451 -31.495 38.465 1.00 43.34 227 GLU A O 1
ATOM 1844 N N . GLU A 1 228 ? -17.428 -32.369 40.535 1.00 43.44 228 GLU A N 1
ATOM 1845 C CA . GLU A 1 228 ? -17.892 -31.182 41.267 1.00 43.44 228 GLU A CA 1
ATOM 1846 C C . GLU A 1 228 ? -16.752 -30.148 41.294 1.00 43.44 228 GLU A C 1
ATOM 1848 O O . GLU A 1 228 ? -15.953 -30.073 42.229 1.00 43.44 228 GLU A O 1
ATOM 1853 N N . ALA A 1 229 ? -16.629 -29.366 40.225 1.00 43.16 229 ALA A N 1
ATOM 1854 C CA . ALA A 1 229 ? -16.041 -28.046 40.327 1.00 43.16 229 ALA A CA 1
ATOM 1855 C C . ALA A 1 229 ? -17.166 -27.109 40.772 1.00 43.16 229 ALA A C 1
ATOM 1857 O O . ALA A 1 229 ? -18.059 -26.807 39.980 1.00 43.16 229 ALA A O 1
ATOM 1858 N N . ASP A 1 230 ? -17.115 -26.665 42.031 1.00 40.62 230 ASP A N 1
ATOM 1859 C CA . ASP A 1 230 ? -17.867 -25.522 42.563 1.00 40.62 230 ASP A CA 1
ATOM 1860 C C . ASP A 1 230 ? -17.513 -24.254 41.758 1.00 40.62 230 ASP A C 1
ATOM 1862 O O . ASP A 1 230 ? -16.774 -23.373 42.201 1.00 40.62 230 ASP A O 1
ATOM 1866 N N . ALA A 1 231 ? -17.976 -24.173 40.514 1.00 50.69 231 ALA A N 1
ATOM 1867 C CA . ALA A 1 231 ? -17.920 -22.966 39.718 1.00 50.69 231 ALA A CA 1
ATOM 1868 C C . ALA A 1 231 ? -19.114 -22.115 40.147 1.00 50.69 231 ALA A C 1
ATOM 1870 O O . ALA A 1 231 ? -20.240 -22.360 39.707 1.00 50.69 231 ALA A O 1
ATOM 1871 N N . GLU A 1 232 ? -18.876 -21.143 41.036 1.00 52.44 232 GLU A N 1
ATOM 1872 C CA . GLU A 1 232 ? -19.882 -20.129 41.359 1.00 52.44 232 GLU A CA 1
ATOM 1873 C C . GLU A 1 232 ? -20.459 -19.571 40.046 1.00 52.44 232 GLU A C 1
ATOM 1875 O O . GLU A 1 232 ? -19.688 -19.226 39.140 1.00 52.44 232 GLU A O 1
ATOM 1880 N N . PRO A 1 233 ? -21.794 -19.517 39.894 1.00 57.66 233 PRO A N 1
ATOM 1881 C CA . PRO A 1 233 ? -22.401 -19.080 38.650 1.00 57.66 233 PRO A CA 1
ATOM 1882 C C . PRO A 1 233 ? -21.922 -17.663 38.323 1.00 57.66 233 PRO A C 1
ATOM 1884 O O . PRO A 1 233 ? -22.138 -16.719 39.083 1.00 57.66 233 PRO A O 1
ATOM 1887 N N . ALA A 1 234 ? -21.233 -17.523 37.189 1.00 61.78 234 ALA A N 1
ATOM 1888 C CA . ALA A 1 234 ? -20.729 -16.240 36.733 1.00 61.78 234 ALA A CA 1
ATOM 1889 C C . ALA A 1 234 ? -21.897 -15.356 36.286 1.00 61.78 234 ALA A C 1
ATOM 1891 O O . ALA A 1 234 ? -22.792 -15.779 35.545 1.00 61.78 234 ALA A O 1
ATOM 1892 N N . GLU A 1 235 ? -21.894 -14.111 36.748 1.00 74.00 235 GLU A N 1
ATOM 1893 C CA . GLU A 1 235 ? -22.921 -13.155 36.377 1.00 74.00 235 GLU A CA 1
ATOM 1894 C C . GLU A 1 235 ? -22.714 -12.650 34.945 1.00 74.00 235 GLU A C 1
ATOM 1896 O O . GLU A 1 235 ? -21.629 -12.182 34.586 1.00 74.00 235 GLU A O 1
ATOM 1901 N N . VAL A 1 236 ? -23.775 -12.691 34.136 1.00 76.44 236 VAL A N 1
ATOM 1902 C CA . VAL A 1 236 ? -23.716 -12.409 32.691 1.00 76.44 236 VAL A CA 1
ATOM 1903 C C . VAL A 1 236 ? -23.203 -10.992 32.401 1.00 76.44 236 VAL A C 1
ATOM 1905 O O . VAL A 1 236 ? -22.392 -10.791 31.498 1.00 76.44 236 VAL A O 1
ATOM 1908 N N . GLY A 1 237 ? -23.612 -10.009 33.207 1.00 77.44 237 GLY A N 1
ATOM 1909 C CA . GLY A 1 237 ? -23.231 -8.609 33.013 1.00 77.44 237 GLY A CA 1
ATOM 1910 C C . GLY A 1 237 ? -21.754 -8.311 33.284 1.00 77.44 237 GLY A C 1
ATOM 1911 O O . GLY A 1 237 ? -21.215 -7.358 32.725 1.00 77.44 237 GLY A O 1
ATOM 1912 N N . VAL A 1 238 ? -21.070 -9.109 34.113 1.00 82.19 238 VAL A N 1
ATOM 1913 C CA . VAL A 1 238 ? -19.644 -8.895 34.425 1.00 82.19 238 VAL A CA 1
ATOM 1914 C C . VAL A 1 238 ? -18.768 -9.302 33.240 1.00 82.19 238 VAL A C 1
ATOM 1916 O O . VAL A 1 238 ? -17.849 -8.568 32.870 1.00 82.19 238 VAL A O 1
ATOM 1919 N N . GLU A 1 239 ? -19.091 -10.428 32.602 1.00 84.94 239 GLU A N 1
ATOM 1920 C CA . GLU A 1 239 ? -18.408 -10.908 31.396 1.00 84.94 239 GLU A CA 1
ATOM 1921 C C . GLU A 1 239 ? -18.581 -9.918 30.234 1.00 84.94 239 GLU A C 1
ATOM 1923 O O . GLU A 1 239 ? -17.595 -9.476 29.644 1.00 84.94 239 GLU A O 1
ATOM 1928 N N . GLN A 1 240 ? -19.817 -9.471 29.987 1.00 86.06 240 GLN A N 1
ATOM 1929 C CA . GLN A 1 240 ? -20.143 -8.516 28.919 1.00 86.06 240 GLN A CA 1
ATOM 1930 C C . GLN A 1 240 ? -19.431 -7.165 29.090 1.00 86.06 240 GLN A C 1
ATOM 1932 O O . GLN A 1 240 ? -18.917 -6.599 28.124 1.00 86.06 240 GLN A O 1
ATOM 1937 N N . LYS A 1 241 ? -19.354 -6.640 30.322 1.00 88.12 241 LYS A N 1
ATOM 1938 C CA . LYS A 1 241 ? -18.587 -5.417 30.614 1.00 88.12 241 LYS A CA 1
ATOM 1939 C C . LYS A 1 241 ? -17.099 -5.600 30.327 1.00 88.12 241 LYS A C 1
ATOM 1941 O O . LYS A 1 241 ? -16.495 -4.745 29.683 1.00 88.12 241 LYS A O 1
ATOM 1946 N N . SER A 1 242 ? -16.517 -6.711 30.782 1.00 88.50 242 SER A N 1
ATOM 1947 C CA . SER A 1 242 ? -15.095 -7.004 30.573 1.00 88.50 242 SER A CA 1
ATOM 1948 C C . SER A 1 242 ? -14.751 -7.119 29.085 1.00 88.50 242 SER A C 1
ATOM 1950 O O . SER A 1 242 ? -13.748 -6.559 28.629 1.00 88.50 242 SER A O 1
ATOM 1952 N N . GLU A 1 243 ? -15.617 -7.777 28.312 1.00 91.00 243 GLU A N 1
ATOM 1953 C CA . GLU A 1 243 ? -15.472 -7.904 26.866 1.00 91.00 243 GLU A CA 1
ATOM 1954 C C . GLU A 1 243 ? -15.507 -6.535 26.175 1.00 91.00 243 GLU A C 1
ATOM 1956 O O . GLU A 1 243 ? -14.578 -6.209 25.430 1.00 91.00 243 GLU A O 1
ATOM 1961 N N . LEU A 1 244 ? -16.493 -5.685 26.486 1.00 92.25 244 LEU A N 1
ATOM 1962 C CA . LEU A 1 244 ? -16.577 -4.323 25.947 1.00 92.25 244 LEU A CA 1
ATOM 1963 C C . LEU A 1 244 ? -15.328 -3.491 26.266 1.00 92.25 244 LEU A C 1
ATOM 1965 O O . LEU A 1 244 ? -14.827 -2.773 25.396 1.00 92.25 244 LEU A O 1
ATOM 1969 N N . THR A 1 245 ? -14.777 -3.620 27.474 1.00 92.50 245 THR A N 1
ATOM 1970 C CA . THR A 1 245 ? -13.523 -2.953 27.863 1.00 92.50 245 THR A CA 1
ATOM 1971 C C . THR A 1 245 ? -12.335 -3.462 27.065 1.00 92.50 245 THR A C 1
ATOM 1973 O O . THR A 1 245 ? -11.504 -2.667 26.612 1.00 92.50 245 THR A O 1
ATOM 1976 N N . SER A 1 246 ? -12.263 -4.769 26.822 1.00 93.44 246 SER A N 1
ATOM 1977 C CA . SER A 1 246 ? -11.219 -5.349 25.980 1.00 93.44 246 SER A CA 1
ATOM 1978 C C . SER A 1 246 ? -11.309 -4.849 24.530 1.00 93.44 246 SER A C 1
ATOM 1980 O O . SER A 1 246 ? -10.295 -4.437 23.958 1.00 93.44 246 SER A O 1
ATOM 1982 N N . LEU A 1 247 ? -12.519 -4.787 23.962 1.00 93.31 247 LEU A N 1
ATOM 1983 C CA . LEU A 1 247 ? -12.776 -4.306 22.605 1.00 93.31 247 LEU A CA 1
ATOM 1984 C C . LEU A 1 247 ? -12.444 -2.818 22.472 1.00 93.31 247 LEU A C 1
ATOM 1986 O O . LEU A 1 247 ? -11.776 -2.428 21.511 1.00 93.31 247 LEU A O 1
ATOM 1990 N N . CYS A 1 248 ? -12.827 -2.012 23.466 1.00 93.31 248 CYS A N 1
ATOM 1991 C CA . CYS A 1 248 ? -12.525 -0.586 23.523 1.00 93.31 248 CYS A CA 1
ATOM 1992 C C . CYS A 1 248 ? -11.010 -0.329 23.543 1.00 93.31 248 CYS A C 1
ATOM 1994 O O . CYS A 1 248 ? -10.521 0.489 22.767 1.00 93.31 248 CYS A O 1
ATOM 1996 N N . ARG A 1 249 ? -10.245 -1.080 24.349 1.00 93.38 249 ARG A N 1
ATOM 1997 C CA . ARG A 1 249 ? -8.773 -0.965 24.424 1.00 93.38 249 ARG A CA 1
ATOM 1998 C C . ARG A 1 249 ? -8.053 -1.500 23.185 1.00 93.38 249 ARG A C 1
ATOM 2000 O O . ARG A 1 249 ? -6.946 -1.061 22.876 1.00 93.38 249 ARG A O 1
ATOM 2007 N N . ARG A 1 250 ? -8.655 -2.454 22.472 1.00 93.62 250 ARG A N 1
ATOM 2008 C CA . ARG A 1 250 ? -8.076 -3.064 21.268 1.00 93.62 250 ARG A CA 1
ATOM 2009 C C . ARG A 1 250 ? -8.128 -2.133 20.053 1.00 93.62 250 ARG A C 1
ATOM 2011 O O . ARG A 1 250 ? -7.161 -2.096 19.291 1.00 93.62 250 ARG A O 1
ATOM 2018 N N . PHE A 1 251 ? -9.193 -1.345 19.906 1.00 93.44 251 PHE A N 1
ATOM 2019 C CA . PHE A 1 251 ? -9.373 -0.407 18.790 1.00 93.44 251 PHE A CA 1
ATOM 2020 C C . PHE A 1 251 ? -8.164 0.524 18.526 1.00 93.44 251 PHE A C 1
ATOM 2022 O O . PHE A 1 251 ? -7.659 0.526 17.400 1.00 93.44 251 PHE A O 1
ATOM 2029 N N . PRO A 1 252 ? -7.626 1.286 19.506 1.00 93.56 252 PRO A N 1
ATOM 2030 C CA . PRO A 1 252 ? -6.494 2.186 19.259 1.00 93.56 252 PRO A CA 1
ATOM 2031 C C . PRO A 1 252 ? -5.211 1.443 18.854 1.00 93.56 252 PRO A C 1
ATOM 2033 O O . PRO A 1 252 ? -4.421 1.957 18.060 1.00 93.56 252 PRO A O 1
ATOM 2036 N N . ILE A 1 253 ? -5.011 0.215 19.343 1.00 92.69 253 ILE A N 1
ATOM 2037 C CA . ILE A 1 253 ? -3.868 -0.629 18.966 1.00 92.69 253 ILE A CA 1
ATOM 2038 C C . ILE A 1 253 ? -3.976 -1.023 17.489 1.00 92.69 253 ILE A C 1
ATOM 2040 O O . ILE A 1 253 ? -3.007 -0.907 16.733 1.00 92.69 253 ILE A O 1
ATOM 2044 N N . GLU A 1 254 ? -5.159 -1.461 17.058 1.00 91.06 254 GLU A N 1
ATOM 2045 C CA . GLU A 1 254 ? -5.424 -1.794 15.658 1.00 91.06 254 GLU A CA 1
ATOM 2046 C C . GLU A 1 254 ? -5.311 -0.567 14.749 1.00 91.06 254 GLU A C 1
ATOM 2048 O O . GLU A 1 254 ? -4.725 -0.660 13.667 1.00 91.06 254 GLU A O 1
ATOM 2053 N N . LEU A 1 255 ? -5.768 0.602 15.205 1.00 91.31 255 LEU A N 1
ATOM 2054 C CA . LEU A 1 255 ? -5.642 1.862 14.472 1.00 91.31 255 LEU A CA 1
ATOM 2055 C C . LEU A 1 255 ? -4.169 2.248 14.277 1.00 91.31 255 LEU A C 1
ATOM 2057 O O . LEU A 1 255 ? -3.753 2.551 13.158 1.00 91.31 255 LEU A O 1
ATOM 2061 N N . ALA A 1 256 ? -3.351 2.170 15.328 1.00 91.06 256 ALA A N 1
ATOM 2062 C CA . ALA A 1 256 ? -1.921 2.462 15.249 1.00 91.06 256 ALA A CA 1
ATOM 2063 C C . ALA A 1 256 ? -1.175 1.479 14.328 1.00 91.06 256 ALA A C 1
ATOM 2065 O O . ALA A 1 256 ? -0.298 1.874 13.554 1.00 91.06 256 ALA A O 1
ATOM 2066 N N . ASN A 1 257 ? -1.527 0.192 14.372 1.00 89.12 257 ASN A N 1
ATOM 2067 C CA . ASN A 1 257 ? -0.978 -0.808 13.453 1.00 89.12 257 ASN A CA 1
ATOM 2068 C C . ASN A 1 257 ? -1.362 -0.505 11.999 1.00 89.12 257 ASN A C 1
ATOM 2070 O O . ASN A 1 257 ? -0.521 -0.592 11.102 1.00 89.12 257 ASN A O 1
ATOM 2074 N N . THR A 1 258 ? -2.601 -0.071 11.785 1.00 88.62 258 THR A N 1
ATOM 2075 C CA . THR A 1 258 ? -3.124 0.337 10.479 1.00 88.62 258 THR A CA 1
ATOM 2076 C C . THR A 1 258 ? -2.384 1.561 9.929 1.00 88.62 258 THR A C 1
ATOM 2078 O O . THR A 1 258 ? -1.981 1.573 8.767 1.00 88.62 258 THR A O 1
ATOM 2081 N N . GLN A 1 259 ? -2.095 2.559 10.768 1.00 87.62 259 GLN A N 1
ATOM 2082 C CA . GLN A 1 259 ? -1.295 3.731 10.388 1.00 87.62 259 GLN A CA 1
ATOM 2083 C C . GLN A 1 259 ? 0.140 3.361 9.997 1.00 87.62 259 GLN A C 1
ATOM 2085 O O . GLN A 1 259 ? 0.637 3.804 8.962 1.00 87.62 259 GLN A O 1
ATOM 2090 N N . LYS A 1 260 ? 0.812 2.506 10.782 1.00 87.50 260 LYS A N 1
ATOM 2091 C CA . LYS A 1 260 ? 2.162 2.013 10.445 1.00 87.50 260 LYS A CA 1
ATOM 2092 C C . LYS A 1 260 ? 2.178 1.319 9.086 1.00 87.50 260 LYS A C 1
ATOM 2094 O O . LYS A 1 260 ? 3.141 1.449 8.328 1.00 87.50 260 LYS A O 1
ATOM 2099 N N . LEU A 1 261 ? 1.112 0.584 8.787 1.00 84.81 261 LEU A N 1
ATOM 2100 C CA . LEU A 1 261 ? 0.961 -0.115 7.527 1.00 84.81 261 LEU A CA 1
ATOM 2101 C C . LEU A 1 261 ? 0.763 0.846 6.350 1.00 84.81 261 LEU A C 1
ATOM 2103 O O . LEU A 1 261 ? 1.453 0.695 5.343 1.00 84.81 261 LEU A O 1
ATOM 2107 N N . LEU A 1 262 ? -0.082 1.870 6.506 1.00 83.88 262 LEU A N 1
ATOM 2108 C CA . LEU A 1 262 ? -0.248 2.941 5.517 1.00 83.88 262 LEU A CA 1
ATOM 2109 C C . LEU A 1 262 ? 1.083 3.631 5.198 1.00 83.88 262 LEU A C 1
ATOM 2111 O O . LEU A 1 262 ? 1.435 3.773 4.028 1.00 83.88 262 LEU A O 1
ATOM 2115 N N . THR A 1 263 ? 1.869 3.977 6.219 1.00 85.31 263 THR A N 1
ATOM 2116 C CA . THR A 1 263 ? 3.194 4.587 6.027 1.00 85.31 263 THR A CA 1
ATOM 2117 C C . THR A 1 263 ? 4.138 3.666 5.256 1.00 85.31 263 THR A C 1
ATOM 2119 O O . THR A 1 263 ? 4.844 4.112 4.353 1.00 85.31 263 THR A O 1
ATOM 2122 N N . ARG A 1 264 ? 4.135 2.360 5.558 1.00 83.88 264 ARG A N 1
ATOM 2123 C CA . ARG A 1 264 ? 4.958 1.378 4.835 1.00 83.88 264 ARG A CA 1
ATOM 2124 C C . ARG A 1 264 ? 4.535 1.239 3.370 1.00 83.88 264 ARG A C 1
ATOM 2126 O O . ARG A 1 264 ? 5.404 1.092 2.510 1.00 83.88 264 ARG A O 1
ATOM 2133 N N . ILE A 1 265 ? 3.235 1.283 3.081 1.00 81.75 265 ILE A N 1
ATOM 2134 C CA . ILE A 1 265 ? 2.712 1.250 1.708 1.00 81.75 265 ILE A CA 1
ATOM 2135 C C . ILE A 1 265 ? 3.154 2.506 0.950 1.00 81.75 265 ILE A C 1
ATOM 2137 O O . ILE A 1 265 ? 3.734 2.374 -0.125 1.00 81.75 265 ILE A O 1
ATOM 2141 N N . ALA A 1 266 ? 2.984 3.695 1.535 1.00 81.19 266 ALA A N 1
ATOM 2142 C CA . ALA A 1 266 ? 3.424 4.958 0.936 1.00 81.19 266 ALA A CA 1
ATOM 2143 C C . ALA A 1 266 ? 4.939 4.975 0.662 1.00 81.19 266 ALA A C 1
ATOM 2145 O O . ALA A 1 266 ? 5.385 5.377 -0.411 1.00 81.19 266 ALA A O 1
ATOM 2146 N N . GLN A 1 267 ? 5.743 4.459 1.594 1.00 84.75 267 GLN A N 1
ATOM 2147 C CA . GLN A 1 267 ? 7.185 4.339 1.394 1.00 84.75 267 GLN A CA 1
ATOM 2148 C C . GLN A 1 267 ? 7.534 3.336 0.285 1.00 84.75 267 GLN A C 1
ATOM 2150 O O . GLN A 1 267 ? 8.412 3.598 -0.530 1.00 84.75 267 GLN A O 1
ATOM 2155 N N . THR A 1 268 ? 6.811 2.216 0.198 1.00 82.25 268 THR A N 1
ATOM 2156 C CA . THR A 1 268 ? 7.001 1.230 -0.880 1.00 82.25 268 THR A CA 1
ATOM 2157 C C . THR A 1 268 ? 6.626 1.813 -2.243 1.00 82.25 268 THR A C 1
ATOM 2159 O O . THR A 1 268 ? 7.321 1.557 -3.226 1.00 82.25 268 THR A O 1
ATOM 2162 N N . GLN A 1 269 ? 5.567 2.627 -2.316 1.00 76.75 269 GLN A N 1
ATOM 2163 C CA . GLN A 1 269 ? 5.218 3.378 -3.524 1.00 76.75 269 GLN A CA 1
ATOM 2164 C C . GLN A 1 269 ? 6.387 4.276 -3.935 1.00 76.75 269 GLN A C 1
ATOM 2166 O O . GLN A 1 269 ? 6.899 4.139 -5.046 1.00 76.75 269 GLN A O 1
ATOM 2171 N N . GLN A 1 270 ? 6.874 5.124 -3.025 1.00 81.06 270 GLN A N 1
ATOM 2172 C CA . GLN A 1 270 ? 7.986 6.037 -3.292 1.00 81.06 270 GLN A CA 1
ATOM 2173 C C . GLN A 1 270 ? 9.259 5.304 -3.750 1.00 81.06 270 GLN A C 1
ATOM 2175 O O . GLN A 1 270 ? 9.852 5.681 -4.762 1.00 81.06 270 GLN A O 1
ATOM 2180 N N . ASP A 1 271 ? 9.645 4.229 -3.060 1.00 78.81 271 ASP A N 1
ATOM 2181 C CA . ASP A 1 271 ? 10.791 3.393 -3.433 1.00 78.81 271 ASP A CA 1
ATOM 2182 C C . ASP A 1 271 ? 10.611 2.793 -4.839 1.00 78.81 271 ASP A C 1
ATOM 2184 O O . ASP A 1 271 ? 11.557 2.745 -5.627 1.00 78.81 271 ASP A O 1
ATOM 2188 N N . THR A 1 272 ? 9.390 2.373 -5.187 1.00 74.25 272 THR A N 1
ATOM 2189 C CA . THR A 1 272 ? 9.068 1.842 -6.519 1.00 74.25 272 THR A CA 1
ATOM 2190 C C . THR A 1 272 ? 9.199 2.928 -7.591 1.00 74.25 272 THR A C 1
ATOM 2192 O O . THR A 1 272 ? 9.832 2.688 -8.622 1.00 74.25 272 THR A O 1
ATOM 2195 N N . HIS A 1 273 ? 8.675 4.139 -7.357 1.00 74.56 273 HIS A N 1
ATOM 2196 C CA . HIS A 1 273 ? 8.868 5.273 -8.274 1.00 74.56 273 HIS A CA 1
ATOM 2197 C C . HIS A 1 273 ? 10.354 5.574 -8.479 1.00 74.56 273 HIS A C 1
ATOM 2199 O O . HIS A 1 273 ? 10.798 5.804 -9.608 1.00 74.56 273 HIS A O 1
ATOM 2205 N N . GLN A 1 274 ? 11.142 5.548 -7.404 1.00 78.44 274 GLN A N 1
ATOM 2206 C CA . GLN A 1 274 ? 12.577 5.789 -7.482 1.00 78.44 274 GLN A CA 1
ATOM 2207 C C . GLN A 1 274 ? 13.297 4.677 -8.259 1.00 78.44 274 GLN A C 1
ATOM 2209 O O . GLN A 1 274 ? 14.148 4.971 -9.097 1.00 78.44 274 GLN A O 1
ATOM 2214 N N . LEU A 1 275 ? 12.933 3.411 -8.051 1.00 73.88 275 LEU A N 1
ATOM 2215 C CA . LEU A 1 275 ? 13.508 2.281 -8.782 1.00 73.88 275 LEU A CA 1
ATOM 2216 C C . LEU A 1 275 ? 13.199 2.365 -10.285 1.00 73.88 275 LEU A C 1
ATOM 2218 O O . LEU A 1 275 ? 14.104 2.241 -11.108 1.00 73.88 275 LEU A O 1
ATOM 2222 N N . ILE A 1 276 ? 11.939 2.635 -10.645 1.00 70.75 276 ILE A N 1
ATOM 2223 C CA . ILE A 1 276 ? 11.505 2.764 -12.044 1.00 70.75 276 ILE A CA 1
ATOM 2224 C C . ILE A 1 276 ? 12.178 3.970 -12.711 1.00 70.75 276 ILE A C 1
ATOM 2226 O O . ILE A 1 276 ? 12.687 3.845 -13.823 1.00 70.75 276 ILE A O 1
ATOM 2230 N N . SER A 1 277 ? 12.223 5.127 -12.046 1.00 70.19 277 SER A N 1
ATOM 2231 C CA . SER A 1 277 ? 12.887 6.323 -12.590 1.00 70.19 277 SER A CA 1
ATOM 2232 C C . SER A 1 277 ? 14.400 6.138 -12.742 1.00 70.19 277 SER A C 1
ATOM 2234 O O . SER A 1 277 ? 14.965 6.564 -13.749 1.00 70.19 277 SER A O 1
ATOM 2236 N N . THR A 1 278 ? 15.056 5.440 -11.811 1.00 73.19 278 THR A N 1
ATOM 2237 C CA . THR A 1 278 ? 16.486 5.104 -11.921 1.00 73.19 278 THR A CA 1
ATOM 2238 C C . THR A 1 278 ? 16.734 4.171 -13.104 1.00 73.19 278 THR A C 1
ATOM 2240 O O . THR A 1 278 ? 17.596 4.456 -13.935 1.00 73.19 278 THR A O 1
ATOM 2243 N N . ALA A 1 279 ? 15.925 3.116 -13.254 1.00 67.50 279 ALA A N 1
ATOM 2244 C CA . ALA A 1 279 ? 16.000 2.226 -14.409 1.00 67.50 279 ALA A CA 1
ATOM 2245 C C . ALA A 1 279 ? 15.780 2.992 -15.727 1.00 67.50 279 ALA A C 1
ATOM 2247 O O . ALA A 1 279 ? 16.513 2.790 -16.692 1.00 67.50 279 ALA A O 1
ATOM 2248 N N . GLN A 1 280 ? 14.832 3.935 -15.773 1.00 65.94 280 GLN A N 1
ATOM 2249 C CA . GLN A 1 280 ? 14.617 4.796 -16.942 1.00 65.94 280 GLN A CA 1
ATOM 2250 C C . GLN A 1 280 ? 15.827 5.689 -17.249 1.00 65.94 280 GLN A C 1
ATOM 2252 O O . GLN A 1 280 ? 16.204 5.812 -18.414 1.00 65.94 280 GLN A O 1
ATOM 2257 N N . ALA A 1 281 ? 16.449 6.293 -16.234 1.00 68.31 281 ALA A N 1
ATOM 2258 C CA . ALA A 1 281 ? 17.630 7.135 -16.407 1.00 68.31 281 ALA A CA 1
ATOM 2259 C C . ALA A 1 281 ? 18.831 6.331 -16.935 1.00 68.31 281 ALA A C 1
ATOM 2261 O O . ALA A 1 281 ? 19.540 6.788 -17.833 1.00 68.31 281 ALA A O 1
ATOM 2262 N N . GLU A 1 282 ? 19.024 5.105 -16.449 1.00 68.69 282 GLU A N 1
ATOM 2263 C CA . GLU A 1 282 ? 20.068 4.202 -16.940 1.00 68.69 282 GLU A CA 1
ATOM 2264 C C . GLU A 1 282 ? 19.796 3.739 -18.382 1.00 68.69 282 GLU A C 1
ATOM 2266 O O . GLU A 1 282 ? 20.710 3.721 -19.212 1.00 68.69 282 GLU A O 1
ATOM 2271 N N . ILE A 1 283 ? 18.533 3.466 -18.731 1.00 63.72 283 ILE A N 1
ATOM 2272 C CA . ILE A 1 283 ? 18.106 3.150 -20.106 1.00 63.72 283 ILE A CA 1
ATOM 2273 C C . ILE A 1 283 ? 18.267 4.357 -21.047 1.00 63.72 283 ILE A C 1
ATOM 2275 O O . ILE A 1 283 ? 18.628 4.187 -22.216 1.00 63.72 283 ILE A O 1
ATOM 2279 N N . ALA A 1 284 ? 18.050 5.581 -20.563 1.00 63.47 284 ALA A N 1
ATOM 2280 C CA . ALA A 1 284 ? 18.320 6.806 -21.316 1.00 63.47 284 ALA A CA 1
ATOM 2281 C C . ALA A 1 284 ? 19.832 7.034 -21.505 1.00 63.47 284 ALA A C 1
ATOM 2283 O O . ALA A 1 284 ? 20.273 7.417 -22.586 1.00 63.47 284 ALA A O 1
ATOM 2284 N N . GLY A 1 285 ? 20.660 6.708 -20.506 1.00 65.56 285 GLY A N 1
ATOM 2285 C CA . GLY A 1 285 ? 22.122 6.722 -20.634 1.00 65.56 285 GLY A CA 1
ATOM 2286 C C . GLY A 1 285 ? 22.646 5.729 -21.683 1.00 65.56 285 GLY A C 1
ATOM 2287 O O . GLY A 1 285 ? 23.646 5.988 -22.362 1.00 65.56 285 GLY A O 1
ATOM 2288 N N . LEU A 1 286 ? 21.939 4.611 -21.882 1.00 61.28 286 LEU A N 1
ATOM 2289 C CA . LEU A 1 286 ? 22.218 3.657 -22.959 1.00 61.28 286 LEU A CA 1
ATOM 2290 C C . LEU A 1 286 ? 21.854 4.206 -24.346 1.00 61.28 286 LEU A C 1
ATOM 2292 O O . LEU A 1 286 ? 22.468 3.781 -25.325 1.00 61.28 286 LEU A O 1
ATOM 2296 N N . GLU A 1 287 ? 20.952 5.189 -24.454 1.00 57.53 287 GLU A N 1
ATOM 2297 C CA . GLU A 1 287 ? 20.574 5.823 -25.725 1.00 57.53 287 GLU A CA 1
ATOM 2298 C C . GLU A 1 287 ? 21.791 6.445 -26.422 1.00 57.53 287 GLU A C 1
ATOM 2300 O O . GLU A 1 287 ? 21.979 6.265 -27.622 1.00 57.53 287 GLU A O 1
ATOM 2305 N N . GLN A 1 288 ? 22.696 7.085 -25.674 1.00 57.75 288 GLN A N 1
ATOM 2306 C CA . GLN A 1 288 ? 23.912 7.682 -26.234 1.00 57.75 288 GLN A CA 1
ATOM 2307 C C . GLN A 1 288 ? 24.913 6.623 -26.731 1.00 57.75 288 GLN A C 1
ATOM 2309 O O . GLN A 1 288 ? 25.552 6.821 -27.770 1.00 57.75 288 GLN A O 1
ATOM 2314 N N . LYS A 1 289 ? 25.019 5.474 -26.042 1.00 57.06 289 LYS A N 1
ATOM 2315 C CA . LYS A 1 289 ? 25.825 4.309 -26.475 1.00 57.06 289 LYS A CA 1
ATOM 2316 C C . LYS A 1 289 ? 25.225 3.615 -27.702 1.00 57.06 289 LYS A C 1
ATOM 2318 O O . LYS A 1 289 ? 25.946 3.173 -28.598 1.00 57.06 289 LYS A O 1
ATOM 2323 N N . ILE A 1 290 ? 23.900 3.567 -27.771 1.00 56.66 290 ILE A N 1
ATOM 2324 C CA . ILE A 1 290 ? 23.143 3.062 -28.914 1.00 56.66 290 ILE A CA 1
ATOM 2325 C C . ILE A 1 290 ? 23.310 4.012 -30.115 1.00 56.66 290 ILE A C 1
ATOM 2327 O O . ILE A 1 290 ? 23.629 3.559 -31.210 1.00 56.66 290 ILE A O 1
ATOM 2331 N N . GLN A 1 291 ? 23.232 5.331 -29.913 1.00 55.16 291 GLN A N 1
ATOM 2332 C CA . GLN A 1 291 ? 23.472 6.346 -30.947 1.00 55.16 291 GLN A CA 1
ATOM 2333 C C . GLN A 1 291 ? 24.917 6.364 -31.462 1.00 55.16 291 GLN A C 1
ATOM 2335 O O . GLN A 1 291 ? 25.134 6.555 -32.658 1.00 55.16 291 GLN A O 1
ATOM 2340 N N . THR A 1 292 ? 25.918 6.145 -30.605 1.00 54.81 292 THR A N 1
ATOM 2341 C CA . THR A 1 292 ? 27.321 6.023 -31.052 1.00 54.81 292 THR A CA 1
ATOM 2342 C C . THR A 1 292 ? 27.548 4.744 -31.851 1.00 54.81 292 THR A C 1
ATOM 2344 O O . THR A 1 292 ? 28.210 4.787 -32.888 1.00 54.81 292 THR A O 1
ATOM 2347 N N . SER A 1 293 ? 26.926 3.636 -31.441 1.00 51.44 293 SER A N 1
ATOM 2348 C CA . SER A 1 293 ? 26.899 2.397 -32.229 1.00 51.44 293 SER A CA 1
ATOM 2349 C C . SER A 1 293 ? 26.206 2.611 -33.584 1.00 51.44 293 SER A C 1
ATOM 2351 O O . SER A 1 293 ? 26.700 2.144 -34.609 1.00 51.44 293 SER A O 1
ATOM 2353 N N . PHE A 1 294 ? 25.122 3.397 -33.625 1.00 50.94 294 PHE A N 1
ATOM 2354 C CA . PHE A 1 294 ? 24.442 3.775 -34.868 1.00 50.94 294 PHE A CA 1
ATOM 2355 C C . PHE A 1 294 ? 25.307 4.654 -35.780 1.00 50.94 294 PHE A C 1
ATOM 2357 O O . PHE A 1 294 ? 25.386 4.369 -36.973 1.00 50.94 294 PHE A O 1
ATOM 2364 N N . LYS A 1 295 ? 26.025 5.651 -35.243 1.00 50.22 295 LYS A N 1
ATOM 2365 C CA . LYS A 1 295 ? 26.952 6.486 -36.030 1.00 50.22 295 LYS A CA 1
ATOM 2366 C C . LYS A 1 295 ? 28.101 5.680 -36.634 1.00 50.22 295 LYS A C 1
ATOM 2368 O O . LYS A 1 295 ? 28.494 5.952 -37.764 1.00 50.22 295 LYS A O 1
ATOM 2373 N N . ALA A 1 296 ? 28.623 4.683 -35.919 1.00 53.34 296 ALA A N 1
ATOM 2374 C CA . ALA A 1 296 ? 29.687 3.822 -36.437 1.00 53.34 296 ALA A CA 1
ATOM 2375 C C . ALA A 1 296 ? 29.217 2.957 -37.625 1.00 53.34 296 ALA A C 1
ATOM 2377 O O . ALA A 1 296 ? 29.981 2.726 -38.565 1.00 53.34 296 ALA A O 1
ATOM 2378 N N . ILE A 1 297 ? 27.956 2.510 -37.609 1.00 51.00 297 ILE A N 1
ATOM 2379 C CA . ILE A 1 297 ? 27.339 1.771 -38.721 1.00 51.00 297 ILE A CA 1
ATOM 2380 C C . ILE A 1 297 ? 27.048 2.720 -39.895 1.00 51.00 297 ILE A C 1
ATOM 2382 O O . ILE A 1 297 ? 27.391 2.410 -41.034 1.00 51.00 297 ILE A O 1
ATOM 2386 N N . GLU A 1 298 ? 26.502 3.906 -39.624 1.00 49.97 298 GLU A N 1
ATOM 2387 C CA . GLU A 1 298 ? 26.182 4.921 -40.636 1.00 49.97 298 GLU A CA 1
ATOM 2388 C C . GLU A 1 298 ? 27.443 5.444 -41.354 1.00 49.97 298 GLU A C 1
ATOM 2390 O O . GLU A 1 298 ? 27.467 5.547 -42.581 1.00 49.97 298 GLU A O 1
ATOM 2395 N N . GLN A 1 299 ? 28.544 5.664 -40.624 1.00 49.66 299 GLN A N 1
ATOM 2396 C CA . GLN A 1 299 ? 29.828 6.078 -41.203 1.00 49.66 299 GLN A CA 1
ATOM 2397 C C . GLN A 1 299 ? 30.427 5.030 -42.147 1.00 49.66 299 GLN A C 1
ATOM 2399 O O . GLN A 1 299 ? 30.985 5.402 -43.179 1.00 49.66 299 GLN A O 1
ATOM 2404 N N . ARG A 1 300 ? 30.294 3.728 -41.852 1.00 51.50 300 ARG A N 1
ATOM 2405 C CA . ARG A 1 300 ? 30.775 2.664 -42.757 1.00 51.50 300 ARG A CA 1
ATOM 2406 C C . ARG A 1 300 ? 30.021 2.656 -44.086 1.00 51.50 300 ARG A C 1
ATOM 2408 O O . ARG A 1 300 ? 30.636 2.438 -45.128 1.00 51.50 300 ARG A O 1
ATOM 2415 N N . VAL A 1 301 ? 28.721 2.945 -44.060 1.00 53.84 301 VAL A N 1
ATOM 2416 C CA . VAL A 1 301 ? 27.887 3.025 -45.268 1.00 53.84 301 VAL A CA 1
ATOM 2417 C C . VAL A 1 301 ? 28.231 4.269 -46.093 1.00 53.84 301 VAL A C 1
ATOM 2419 O O . VAL A 1 301 ? 28.395 4.161 -47.307 1.00 53.84 301 VAL A O 1
ATOM 2422 N N . VAL A 1 302 ? 28.430 5.429 -45.454 1.00 53.91 302 VAL A N 1
ATOM 2423 C CA . VAL A 1 302 ? 28.816 6.675 -46.148 1.00 53.91 302 VAL A CA 1
ATOM 2424 C C . VAL A 1 302 ? 30.211 6.576 -46.770 1.00 53.91 302 VAL A C 1
ATOM 2426 O O . VAL A 1 302 ? 30.415 7.065 -47.877 1.00 53.91 302 VAL A O 1
ATOM 2429 N N . LEU A 1 303 ? 31.165 5.911 -46.110 1.00 54.34 303 LEU A N 1
ATOM 2430 C CA . LEU A 1 303 ? 32.526 5.739 -46.634 1.00 54.34 303 LEU A CA 1
ATOM 2431 C C . LEU A 1 303 ? 32.537 4.831 -47.880 1.00 54.34 303 LEU A C 1
ATOM 2433 O O . LEU A 1 303 ? 33.198 5.149 -48.869 1.00 54.34 303 LEU A O 1
ATOM 2437 N N . LEU A 1 304 ? 31.732 3.761 -47.886 1.00 52.84 304 LEU A N 1
ATOM 2438 C CA . LEU A 1 304 ? 31.531 2.904 -49.063 1.00 52.84 304 LEU A CA 1
ATOM 2439 C C . LEU A 1 304 ? 30.798 3.631 -50.202 1.00 52.84 304 LEU A C 1
ATOM 2441 O O . LEU A 1 304 ? 31.221 3.537 -51.354 1.00 52.84 304 LEU A O 1
ATOM 2445 N N . PHE A 1 305 ? 29.753 4.408 -49.900 1.00 50.75 305 PHE A N 1
ATOM 2446 C CA . PHE A 1 305 ? 29.085 5.254 -50.898 1.00 50.75 305 PHE A CA 1
ATOM 2447 C C . PHE A 1 305 ? 30.030 6.319 -51.471 1.00 50.75 305 PHE A C 1
ATOM 2449 O O . PHE A 1 305 ? 30.034 6.550 -52.680 1.00 50.75 305 PHE A O 1
ATOM 2456 N N . GLY A 1 306 ? 30.880 6.916 -50.633 1.00 54.09 306 GLY A N 1
ATOM 2457 C CA . GLY A 1 306 ? 31.919 7.854 -51.052 1.00 54.09 306 GLY A CA 1
ATOM 2458 C C . GLY A 1 306 ? 32.905 7.223 -52.036 1.00 54.09 306 GLY A C 1
ATOM 2459 O O . GLY A 1 306 ? 33.218 7.829 -53.060 1.00 54.09 306 GLY A O 1
ATOM 2460 N N . PHE A 1 307 ? 33.324 5.977 -51.793 1.00 61.75 307 PHE A N 1
ATOM 2461 C CA . PHE A 1 307 ? 34.180 5.229 -52.718 1.00 61.75 307 PHE A CA 1
ATOM 2462 C C . PHE A 1 307 ? 33.501 4.984 -54.077 1.00 61.75 307 PHE A C 1
ATOM 2464 O O . PHE A 1 307 ? 34.122 5.180 -55.122 1.00 61.75 307 PHE A O 1
ATOM 2471 N N . ILE A 1 308 ? 32.212 4.630 -54.079 1.00 54.12 308 ILE A N 1
ATOM 2472 C CA . ILE A 1 308 ? 31.433 4.414 -55.310 1.00 54.12 308 ILE A CA 1
ATOM 2473 C C . ILE A 1 308 ? 31.301 5.713 -56.120 1.00 54.12 308 ILE A C 1
ATOM 2475 O O . ILE A 1 308 ? 31.482 5.700 -57.337 1.00 54.12 308 ILE A O 1
ATOM 2479 N N . VAL A 1 309 ? 31.040 6.848 -55.465 1.00 60.62 309 VAL A N 1
ATOM 2480 C CA . VAL A 1 309 ? 30.942 8.155 -56.140 1.00 60.62 309 VAL A CA 1
ATOM 2481 C C . VAL A 1 309 ? 32.287 8.570 -56.744 1.00 60.62 309 VAL A C 1
ATOM 2483 O O . VAL A 1 309 ? 32.328 9.005 -57.895 1.00 60.62 309 VAL A O 1
ATOM 2486 N N . ILE A 1 310 ? 33.393 8.379 -56.017 1.00 63.00 310 ILE A N 1
ATOM 2487 C CA . ILE A 1 310 ? 34.745 8.655 -56.529 1.00 63.00 310 ILE A CA 1
ATOM 2488 C C . ILE A 1 310 ? 35.049 7.792 -57.762 1.00 63.00 310 ILE A C 1
ATOM 2490 O O . ILE A 1 310 ? 35.572 8.304 -58.754 1.00 63.00 310 ILE A O 1
ATOM 2494 N N . LEU A 1 311 ? 34.673 6.509 -57.741 1.00 60.72 311 LEU A N 1
ATOM 2495 C CA . LEU A 1 311 ? 34.856 5.592 -58.869 1.00 60.72 311 LEU A CA 1
ATOM 2496 C C . LEU A 1 311 ? 34.083 6.053 -60.119 1.00 60.72 311 LEU A C 1
ATOM 2498 O O . LEU A 1 311 ? 34.626 6.024 -61.224 1.00 60.72 311 LEU A O 1
ATOM 2502 N N . ILE A 1 312 ? 32.844 6.527 -59.947 1.00 62.12 312 ILE A N 1
ATOM 2503 C 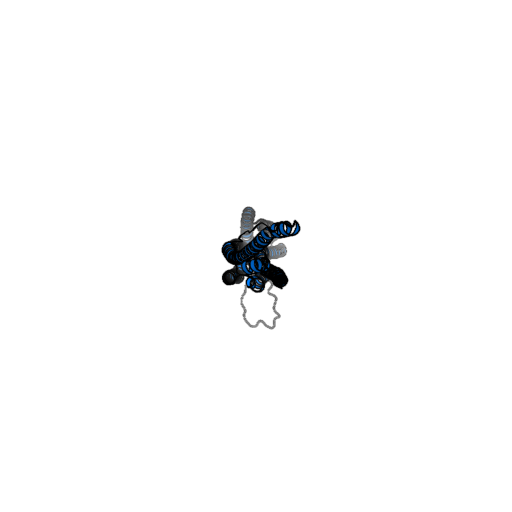CA . ILE A 1 312 ? 32.009 7.047 -61.042 1.00 62.12 312 ILE A CA 1
ATOM 2504 C C . ILE A 1 312 ? 32.635 8.303 -61.663 1.00 62.12 312 ILE A C 1
ATOM 2506 O O . ILE A 1 312 ? 32.726 8.405 -62.888 1.00 62.12 312 ILE A O 1
ATOM 2510 N N . VAL A 1 313 ? 33.105 9.246 -60.839 1.00 65.06 313 VAL A N 1
ATOM 2511 C CA . VAL A 1 313 ? 33.737 10.487 -61.322 1.00 65.06 313 VAL A CA 1
ATOM 2512 C C . VAL A 1 313 ? 35.030 10.186 -62.078 1.00 65.06 313 VAL A C 1
ATOM 2514 O O . VAL A 1 313 ? 35.255 10.737 -63.155 1.00 65.06 313 VAL A O 1
ATOM 2517 N N . LEU A 1 314 ? 35.864 9.282 -61.560 1.00 63.53 314 LEU A N 1
ATOM 2518 C CA . LEU A 1 314 ? 37.111 8.879 -62.213 1.00 63.53 314 LEU A CA 1
ATOM 2519 C C . LEU A 1 314 ? 36.842 8.300 -63.609 1.00 63.53 314 LEU A C 1
ATOM 2521 O O . LEU A 1 314 ? 37.522 8.648 -64.576 1.00 63.53 314 LEU A O 1
ATOM 2525 N N . LEU A 1 315 ? 35.802 7.477 -63.737 1.00 59.66 315 LEU A N 1
ATOM 2526 C CA . LEU A 1 315 ? 35.419 6.874 -65.008 1.00 59.66 315 LEU A CA 1
ATOM 2527 C C . LEU A 1 315 ? 34.842 7.909 -65.992 1.00 59.66 315 LEU A C 1
ATOM 2529 O O . LEU A 1 315 ? 35.169 7.870 -67.178 1.00 59.66 315 LEU A O 1
ATOM 2533 N N . ALA A 1 316 ? 34.078 8.893 -65.505 1.00 61.44 316 ALA A N 1
ATOM 2534 C CA . ALA A 1 316 ? 33.613 10.023 -66.313 1.00 61.44 316 ALA A CA 1
ATOM 2535 C C . ALA A 1 316 ? 34.778 10.869 -66.860 1.00 61.44 316 ALA A C 1
ATOM 2537 O O . ALA A 1 316 ? 34.758 11.267 -68.025 1.00 61.44 316 ALA A O 1
ATOM 2538 N N . VAL A 1 317 ? 35.829 11.087 -66.063 1.00 64.50 317 VAL A N 1
ATOM 2539 C CA . VAL A 1 317 ? 37.044 11.793 -66.506 1.00 64.50 317 VAL A CA 1
ATOM 2540 C C . VAL A 1 317 ? 37.780 11.005 -67.591 1.00 64.50 317 VAL A C 1
ATOM 2542 O O . VAL A 1 317 ? 38.236 11.598 -68.568 1.00 64.50 317 VAL A O 1
ATOM 2545 N N . ILE A 1 318 ? 37.873 9.679 -67.464 1.00 65.75 318 ILE A N 1
ATOM 2546 C CA . ILE A 1 318 ? 38.470 8.822 -68.502 1.00 65.75 318 ILE A CA 1
ATOM 2547 C C . ILE A 1 318 ? 37.673 8.930 -69.807 1.00 65.75 318 ILE A C 1
ATOM 2549 O O . ILE A 1 318 ? 38.264 9.140 -70.866 1.00 65.75 318 ILE A O 1
ATOM 2553 N N . ILE A 1 319 ? 36.340 8.851 -69.735 1.00 64.19 319 ILE A N 1
ATOM 2554 C CA . ILE A 1 319 ? 35.462 9.008 -70.904 1.00 64.19 319 ILE A CA 1
ATOM 2555 C C . ILE A 1 319 ? 35.663 10.383 -71.545 1.00 64.19 319 ILE A C 1
ATOM 2557 O O . ILE A 1 319 ? 35.839 10.468 -72.759 1.00 64.19 319 ILE A O 1
ATOM 2561 N N . TYR A 1 320 ? 35.704 11.446 -70.740 1.00 68.50 320 TYR A N 1
ATOM 2562 C CA . TYR A 1 320 ? 35.940 12.804 -71.220 1.00 68.50 320 TYR A CA 1
ATOM 2563 C C . TYR A 1 320 ? 37.297 12.934 -71.925 1.00 68.50 320 TYR A C 1
ATOM 2565 O O . TYR A 1 320 ? 37.381 13.513 -73.006 1.00 68.50 320 TYR A O 1
ATOM 2573 N N . ARG A 1 321 ? 38.362 12.336 -71.374 1.00 65.44 321 ARG A N 1
ATOM 2574 C CA . ARG A 1 321 ? 39.691 12.321 -72.007 1.00 65.44 321 ARG A CA 1
ATOM 2575 C C . ARG A 1 321 ? 39.683 11.589 -73.345 1.00 65.44 321 ARG A C 1
ATOM 2577 O O . ARG A 1 321 ? 40.262 12.092 -74.303 1.00 65.44 321 ARG A O 1
ATOM 2584 N N . ILE A 1 322 ? 39.009 10.443 -73.430 1.00 66.31 322 ILE A N 1
ATOM 2585 C CA . ILE A 1 322 ? 38.885 9.679 -74.678 1.00 66.31 322 ILE A CA 1
ATOM 2586 C C . ILE A 1 322 ? 38.083 10.472 -75.716 1.00 66.31 322 ILE A C 1
ATOM 2588 O O . ILE A 1 322 ? 38.514 10.584 -76.861 1.00 66.31 322 ILE A O 1
ATOM 2592 N N . GLN A 1 323 ? 36.955 11.073 -75.324 1.00 62.47 323 GLN A N 1
ATOM 2593 C CA . GLN A 1 323 ? 36.160 11.925 -76.210 1.00 62.47 323 GLN A CA 1
ATOM 2594 C C . GLN A 1 323 ? 36.965 13.124 -76.702 1.00 62.47 323 GLN A C 1
ATOM 2596 O O . GLN A 1 323 ? 36.948 13.410 -77.891 1.00 62.47 323 GLN A O 1
ATOM 2601 N N . GLN A 1 324 ? 37.721 13.788 -75.829 1.00 66.75 324 GLN A N 1
ATOM 2602 C CA . GLN A 1 324 ? 38.536 14.933 -76.217 1.00 66.75 324 GLN A CA 1
ATOM 2603 C C . GLN A 1 324 ? 39.645 14.544 -77.204 1.00 66.75 324 GLN A C 1
ATOM 2605 O O . GLN A 1 324 ? 39.868 15.273 -78.169 1.00 66.75 324 GLN A O 1
ATOM 2610 N N . LEU A 1 325 ? 40.280 13.380 -77.023 1.00 63.31 325 LEU A N 1
ATOM 2611 C CA . LEU A 1 325 ? 41.259 12.844 -77.975 1.00 63.31 325 LEU A CA 1
ATOM 2612 C C . LEU A 1 325 ? 40.625 12.542 -79.341 1.00 63.31 325 LEU A C 1
ATOM 2614 O O . LEU A 1 325 ? 41.206 12.874 -80.371 1.00 63.31 325 LEU A O 1
ATOM 2618 N N . ILE A 1 326 ? 39.421 11.961 -79.361 1.00 61.41 326 ILE A N 1
ATOM 2619 C CA . ILE A 1 326 ? 38.698 11.652 -80.604 1.00 61.41 326 ILE A CA 1
ATOM 2620 C C . ILE A 1 326 ? 38.243 12.936 -81.304 1.00 61.41 326 ILE A C 1
ATOM 2622 O O . ILE A 1 326 ? 38.415 13.059 -82.512 1.00 61.41 326 ILE A O 1
ATOM 2626 N N . THR A 1 327 ? 37.703 13.907 -80.566 1.00 62.06 327 THR A N 1
ATOM 2627 C CA . THR A 1 327 ? 37.224 15.180 -81.120 1.00 62.06 327 THR A CA 1
ATOM 2628 C C . THR A 1 327 ? 38.377 16.021 -81.660 1.00 62.06 327 THR A C 1
ATOM 2630 O O . THR A 1 327 ? 38.232 16.619 -82.719 1.00 62.06 327 THR A O 1
ATOM 2633 N N . GLN A 1 328 ? 39.539 16.027 -80.998 1.00 60.38 328 GLN A N 1
ATOM 2634 C CA . GLN A 1 328 ? 40.749 16.674 -81.521 1.00 60.38 328 GLN A CA 1
ATOM 2635 C C . GLN A 1 328 ? 41.291 15.963 -82.765 1.00 60.38 328 GLN A C 1
ATOM 2637 O O . GLN A 1 328 ? 41.655 16.627 -83.732 1.00 60.38 328 GLN A O 1
ATOM 2642 N N . ALA A 1 329 ? 41.295 14.627 -82.778 1.00 56.31 329 ALA A N 1
ATOM 2643 C CA . ALA A 1 329 ? 41.682 13.865 -83.961 1.00 56.31 329 ALA A CA 1
ATOM 2644 C C . ALA A 1 329 ? 40.734 14.139 -85.143 1.00 56.31 329 ALA A C 1
ATOM 2646 O O . ALA A 1 329 ? 41.199 14.346 -86.257 1.00 56.31 329 ALA A O 1
ATOM 2647 N N . LEU A 1 330 ? 39.420 14.221 -84.906 1.00 53.38 330 LEU A N 1
ATOM 2648 C CA . LEU A 1 330 ? 38.441 14.552 -85.944 1.00 53.38 330 LEU A CA 1
ATOM 2649 C C . LEU A 1 330 ? 38.552 16.010 -86.415 1.00 53.38 330 LEU A C 1
ATOM 2651 O O . LEU A 1 330 ? 38.542 16.251 -87.617 1.00 53.38 330 LEU A O 1
ATOM 2655 N N . LEU A 1 331 ? 38.700 16.976 -85.502 1.00 54.91 331 LEU A N 1
ATOM 2656 C CA . LEU A 1 331 ? 38.829 18.400 -85.843 1.00 54.91 331 LEU A CA 1
ATOM 2657 C C . LEU A 1 331 ? 40.106 18.714 -86.629 1.00 54.91 331 LEU A C 1
ATOM 2659 O O . LEU A 1 331 ? 40.085 19.635 -87.435 1.00 54.91 331 LEU A O 1
ATOM 2663 N N . ASN A 1 332 ? 41.182 17.946 -86.445 1.00 55.69 332 ASN A N 1
ATOM 2664 C CA . ASN A 1 332 ? 42.394 18.085 -87.255 1.00 55.69 332 ASN A CA 1
ATOM 2665 C C . ASN A 1 332 ? 42.267 17.447 -88.649 1.00 55.69 332 ASN A C 1
ATOM 2667 O O . ASN A 1 332 ? 42.970 17.861 -89.563 1.00 55.69 332 ASN A O 1
ATOM 2671 N N . ILE A 1 333 ? 41.377 16.465 -88.836 1.00 53.75 333 ILE A N 1
ATOM 2672 C CA . ILE A 1 333 ? 41.212 15.745 -90.112 1.00 53.75 333 ILE A CA 1
ATOM 2673 C C . ILE A 1 333 ? 40.156 16.410 -91.017 1.00 53.75 333 ILE A C 1
ATOM 2675 O O . ILE A 1 333 ? 40.296 16.398 -92.238 1.00 53.75 333 ILE A O 1
ATOM 2679 N N . VAL A 1 334 ? 39.122 17.038 -90.447 1.00 52.78 334 VAL A N 1
ATOM 2680 C CA . VAL A 1 334 ? 38.057 17.727 -91.208 1.00 52.78 334 VAL A CA 1
ATOM 2681 C C . VAL A 1 334 ? 38.568 18.843 -92.142 1.00 52.78 334 VAL A C 1
ATOM 2683 O O . VAL A 1 334 ? 38.158 18.844 -93.302 1.00 52.78 334 VAL A O 1
ATOM 2686 N N . PRO A 1 335 ? 39.466 19.762 -91.734 1.00 54.16 335 PRO A N 1
ATOM 2687 C CA . PRO A 1 335 ? 39.975 20.787 -92.647 1.00 54.16 335 PRO A CA 1
ATOM 2688 C C . PRO A 1 335 ? 40.884 20.210 -93.743 1.00 54.16 335 PRO A C 1
ATOM 2690 O O . PRO A 1 335 ? 40.949 20.778 -94.828 1.00 54.16 335 PRO A O 1
ATOM 2693 N N . VAL A 1 336 ? 41.524 19.058 -93.504 1.00 52.09 336 VAL A N 1
ATOM 2694 C CA . VAL A 1 336 ? 42.345 18.358 -94.507 1.00 52.09 336 VAL A CA 1
ATOM 2695 C C . VAL A 1 336 ? 41.455 17.729 -95.582 1.00 52.09 336 VAL A C 1
ATOM 2697 O O . VAL A 1 336 ? 41.719 17.882 -96.767 1.00 52.09 336 VAL A O 1
ATOM 2700 N N . ALA A 1 337 ? 40.341 17.098 -95.206 1.00 49.88 337 ALA A N 1
ATOM 2701 C CA . ALA A 1 337 ? 39.418 16.510 -96.180 1.00 49.88 337 ALA A CA 1
ATOM 2702 C C . ALA A 1 337 ? 38.722 17.561 -97.070 1.00 49.88 337 ALA A C 1
ATOM 2704 O O . ALA A 1 337 ? 38.443 17.286 -98.234 1.00 49.88 337 ALA A O 1
ATOM 2705 N N . ILE A 1 338 ? 38.463 18.763 -96.540 1.00 52.88 338 ILE A N 1
ATOM 2706 C CA . ILE A 1 338 ? 37.839 19.859 -97.298 1.00 52.88 338 ILE A CA 1
ATOM 2707 C C . ILE A 1 338 ? 38.845 20.492 -98.275 1.00 52.88 338 ILE A C 1
ATOM 2709 O O . ILE A 1 338 ? 38.489 20.730 -99.424 1.00 52.88 338 ILE A O 1
ATOM 2713 N N . SER A 1 339 ? 40.116 20.668 -97.887 1.00 52.09 339 SER A N 1
ATOM 2714 C CA . SER A 1 339 ? 41.146 21.204 -98.799 1.00 52.09 339 SER A CA 1
ATOM 2715 C C . SER A 1 339 ? 41.499 20.242 -99.945 1.00 52.09 339 SER A C 1
ATOM 2717 O O . SER A 1 339 ? 41.780 20.695 -101.052 1.00 52.09 339 SER A O 1
ATOM 2719 N N . TYR A 1 340 ? 41.430 18.926 -99.717 1.00 50.16 340 TYR A N 1
ATOM 2720 C CA . TYR A 1 340 ? 41.592 17.927 -100.782 1.00 50.16 340 TYR A CA 1
ATOM 2721 C C . TYR A 1 340 ? 40.368 17.840 -101.712 1.00 50.16 340 TYR A C 1
ATOM 2723 O O . TYR A 1 340 ? 40.521 17.503 -102.885 1.00 50.16 340 TYR A O 1
ATOM 2731 N N . ALA A 1 341 ? 39.163 18.162 -101.224 1.00 52.31 341 ALA A N 1
ATOM 2732 C CA . ALA A 1 341 ? 37.953 18.219 -102.049 1.00 52.31 341 ALA A CA 1
ATOM 2733 C C . ALA A 1 341 ? 37.892 19.478 -102.939 1.00 52.31 341 ALA A C 1
ATOM 2735 O O . ALA A 1 341 ? 37.335 19.409 -104.033 1.00 52.31 341 ALA A O 1
ATOM 2736 N N . ASP A 1 342 ? 38.512 20.584 -102.507 1.00 50.31 342 ASP A N 1
ATOM 2737 C CA . ASP A 1 342 ? 38.620 21.841 -103.270 1.00 50.31 342 ASP A CA 1
ATOM 2738 C C . ASP A 1 342 ? 39.814 21.878 -104.253 1.00 50.31 342 ASP A C 1
ATOM 2740 O O . ASP A 1 342 ? 40.009 22.864 -104.964 1.00 50.31 342 ASP A O 1
ATOM 2744 N N . GLY A 1 343 ? 40.579 20.783 -104.367 1.00 48.94 343 GLY A N 1
ATOM 2745 C CA . GLY A 1 343 ? 41.519 20.565 -105.474 1.00 48.94 343 GLY A CA 1
ATOM 2746 C C . GLY A 1 343 ? 42.873 21.279 -105.377 1.00 48.94 343 GLY A C 1
ATOM 2747 O O . GLY A 1 343 ? 43.537 21.436 -106.402 1.00 48.94 343 GLY A O 1
ATOM 2748 N N . ASP A 1 344 ? 43.316 21.682 -104.184 1.00 50.16 344 ASP A N 1
ATOM 2749 C CA . ASP A 1 344 ? 44.635 22.296 -103.978 1.00 50.16 344 ASP A CA 1
ATOM 2750 C C . ASP A 1 344 ? 45.652 21.272 -103.434 1.00 50.16 344 ASP A C 1
ATOM 2752 O O . ASP A 1 344 ? 45.682 20.955 -102.246 1.00 50.16 344 ASP A O 1
ATOM 2756 N N . LEU A 1 345 ? 46.490 20.730 -104.323 1.00 53.62 345 LEU A N 1
ATOM 2757 C CA . LEU A 1 345 ? 47.524 19.727 -104.014 1.00 53.62 345 LEU A CA 1
ATOM 2758 C C . LEU A 1 345 ? 48.899 20.348 -103.695 1.00 53.62 345 LEU A C 1
ATOM 2760 O O . LEU A 1 345 ? 49.922 19.680 -103.829 1.00 53.62 345 LEU A O 1
ATOM 2764 N N . SER A 1 346 ? 48.965 21.625 -103.304 1.00 48.75 346 SER A N 1
ATOM 2765 C CA . SER A 1 346 ? 50.249 22.313 -103.080 1.00 48.75 346 SER A CA 1
ATOM 2766 C C . SER A 1 346 ? 50.649 22.515 -101.609 1.00 48.75 346 SER A C 1
ATOM 2768 O O . SER A 1 346 ? 51.738 23.022 -101.332 1.00 48.75 346 SER A O 1
ATOM 2770 N N . ALA A 1 347 ? 49.844 22.066 -100.641 1.00 42.53 347 ALA A N 1
ATOM 2771 C CA . ALA A 1 347 ? 50.153 22.217 -99.218 1.00 42.53 347 ALA A CA 1
ATOM 2772 C C . ALA A 1 347 ? 50.822 20.962 -98.622 1.00 42.53 347 ALA A C 1
ATOM 2774 O O . ALA A 1 347 ? 50.158 20.051 -98.130 1.00 42.53 347 ALA A O 1
ATOM 2775 N N . SER A 1 348 ? 52.157 20.925 -98.593 1.00 42.72 348 SER A N 1
ATOM 2776 C CA . SER A 1 348 ? 52.893 19.966 -97.759 1.00 42.72 348 SER A CA 1
ATOM 2777 C C . SER A 1 348 ? 52.785 20.378 -96.285 1.00 42.72 348 SER A C 1
ATOM 2779 O O . SER A 1 348 ? 53.399 21.373 -95.887 1.00 42.72 348 SER A O 1
ATOM 2781 N N . TYR A 1 349 ? 52.036 19.634 -95.464 1.00 45.56 349 TYR A N 1
ATOM 2782 C CA . TYR A 1 349 ? 51.984 19.875 -94.018 1.00 45.56 349 TYR A CA 1
ATOM 2783 C C . TYR A 1 349 ? 52.316 18.623 -93.202 1.00 45.56 349 TYR A C 1
ATOM 2785 O O . TYR A 1 349 ? 51.677 17.582 -93.331 1.00 45.56 349 TYR A O 1
ATOM 2793 N N . GLN A 1 350 ? 53.325 18.764 -92.338 1.00 39.69 350 GLN A N 1
ATOM 2794 C CA . GLN A 1 350 ? 53.812 17.741 -91.416 1.00 39.69 350 GLN A CA 1
ATOM 2795 C C . GLN A 1 350 ? 52.844 17.571 -90.245 1.00 39.69 350 GLN A C 1
ATOM 2797 O O . GLN A 1 350 ? 52.701 18.456 -89.397 1.00 39.69 350 GLN A O 1
ATOM 2802 N N . ILE A 1 351 ? 52.226 16.398 -90.146 1.00 42.66 351 ILE A N 1
ATOM 2803 C CA . ILE A 1 351 ? 51.504 16.006 -88.940 1.00 42.66 351 ILE A CA 1
ATOM 2804 C C . ILE A 1 351 ? 52.553 15.564 -87.915 1.00 42.66 351 ILE A C 1
ATOM 2806 O O . ILE A 1 351 ? 53.078 14.457 -87.981 1.00 42.66 351 ILE A O 1
ATOM 2810 N N . ASN A 1 352 ? 52.860 16.408 -86.927 1.00 45.22 352 ASN A N 1
ATOM 2811 C CA . ASN A 1 352 ? 53.661 15.982 -85.777 1.00 45.22 352 ASN A CA 1
ATOM 2812 C C . ASN A 1 352 ? 52.795 15.105 -84.852 1.00 45.22 352 ASN A C 1
ATOM 2814 O O . ASN A 1 352 ? 52.279 15.555 -83.828 1.00 45.22 352 ASN A O 1
ATOM 2818 N N . ALA A 1 353 ? 52.559 13.860 -85.269 1.00 41.03 353 ALA A N 1
ATOM 2819 C CA . ALA A 1 353 ? 51.781 12.872 -84.537 1.00 41.03 353 ALA A CA 1
ATOM 2820 C C . ALA A 1 353 ? 52.690 11.818 -83.905 1.00 41.03 353 ALA A C 1
ATOM 2822 O O . ALA A 1 353 ? 53.483 11.157 -84.565 1.00 41.03 353 ALA A O 1
ATOM 2823 N N . ARG A 1 354 ? 52.525 11.630 -82.595 1.00 46.34 354 ARG A N 1
ATOM 2824 C CA . ARG A 1 354 ? 53.315 10.709 -81.765 1.00 46.34 354 ARG A CA 1
ATOM 2825 C C . ARG A 1 354 ? 52.769 9.270 -81.757 1.00 46.34 354 ARG A C 1
ATOM 2827 O O . ARG A 1 354 ? 53.105 8.506 -80.856 1.00 46.34 354 ARG A O 1
ATOM 2834 N N . SER A 1 355 ? 51.897 8.906 -82.700 1.00 51.94 355 SER A N 1
ATOM 2835 C CA . SER A 1 355 ? 51.334 7.556 -82.822 1.00 51.94 355 SER A CA 1
ATOM 2836 C C . SER A 1 355 ? 51.525 6.996 -84.232 1.00 51.94 355 SER A C 1
ATOM 2838 O O . SER A 1 355 ? 51.280 7.682 -85.223 1.00 51.94 355 SER A O 1
ATOM 2840 N N . GLU A 1 356 ? 51.932 5.726 -84.305 1.00 51.16 356 GLU A N 1
ATOM 2841 C CA . GLU A 1 356 ? 52.307 5.027 -85.548 1.00 51.16 356 GLU A CA 1
ATOM 2842 C C . GLU A 1 356 ? 51.189 5.000 -86.608 1.00 51.16 356 GLU A C 1
ATOM 2844 O O . GLU A 1 356 ? 51.463 4.956 -87.804 1.00 51.16 356 GLU A O 1
ATOM 2849 N N . GLU A 1 357 ? 49.916 5.091 -86.207 1.00 49.44 357 GLU A N 1
ATOM 2850 C CA . GLU A 1 357 ? 48.790 5.024 -87.153 1.00 49.44 357 GLU A CA 1
ATOM 2851 C C . GLU A 1 357 ? 48.566 6.323 -87.940 1.00 49.44 357 GLU A C 1
ATOM 2853 O O . GLU A 1 357 ? 48.041 6.280 -89.050 1.00 49.44 357 GLU A O 1
ATOM 2858 N N . LEU A 1 358 ? 48.994 7.476 -87.409 1.00 50.41 358 LEU A N 1
ATOM 2859 C CA . LEU A 1 358 ? 48.930 8.743 -88.147 1.00 50.41 358 LEU A CA 1
ATOM 2860 C C . LEU A 1 358 ? 50.046 8.838 -89.199 1.00 50.41 358 LEU A C 1
ATOM 2862 O O . LEU A 1 358 ? 49.820 9.410 -90.260 1.00 50.41 358 LEU A O 1
ATOM 2866 N N . GLN A 1 359 ? 51.189 8.186 -88.959 1.00 54.84 359 GLN A N 1
ATOM 2867 C CA . GLN A 1 359 ? 52.266 8.054 -89.949 1.00 54.84 359 GLN A CA 1
ATOM 2868 C C . GLN A 1 359 ? 51.881 7.117 -91.107 1.00 54.84 359 GLN A C 1
ATOM 2870 O O . GLN A 1 359 ? 52.238 7.369 -92.255 1.00 54.84 359 GLN A O 1
ATOM 2875 N N . GLN A 1 360 ? 51.101 6.063 -90.841 1.00 55.34 360 GLN A N 1
ATOM 2876 C CA . GLN A 1 360 ? 50.588 5.187 -91.905 1.00 55.34 360 GLN A CA 1
ATOM 2877 C C . GLN A 1 360 ? 49.527 5.871 -92.777 1.00 55.34 360 GLN A C 1
ATOM 2879 O O . GLN A 1 360 ? 49.463 5.613 -93.978 1.00 55.34 360 GLN A O 1
ATOM 2884 N N . LEU A 1 361 ? 48.716 6.764 -92.202 1.00 52.00 361 LEU A N 1
ATOM 2885 C CA . LEU A 1 361 ? 47.749 7.546 -92.973 1.00 52.00 361 LEU A CA 1
ATOM 2886 C C . LEU A 1 361 ? 48.442 8.603 -93.852 1.00 52.00 361 LEU A C 1
ATOM 2888 O O . LEU A 1 361 ? 48.022 8.814 -94.983 1.00 52.00 361 LEU A O 1
ATOM 2892 N N . GLU A 1 362 ? 49.524 9.217 -93.359 1.00 52.47 362 GLU A N 1
ATOM 2893 C CA . GLU A 1 362 ? 50.375 10.137 -94.132 1.00 52.47 362 GLU A CA 1
ATOM 2894 C C . GLU A 1 362 ? 50.995 9.445 -95.357 1.00 52.47 362 GLU A C 1
ATOM 2896 O O . GLU A 1 362 ? 50.994 10.003 -96.452 1.00 52.47 362 GLU A O 1
ATOM 2901 N N . GLN A 1 363 ? 51.457 8.199 -95.209 1.00 53.94 363 GLN A N 1
ATOM 2902 C CA . GLN A 1 363 ? 51.989 7.424 -96.334 1.00 53.94 363 GLN A CA 1
ATOM 2903 C C . GLN A 1 363 ? 50.931 7.049 -97.377 1.00 53.94 363 GLN A C 1
ATOM 2905 O O . GLN A 1 363 ? 51.250 7.033 -98.560 1.00 53.94 363 GLN A O 1
ATOM 2910 N N . ALA A 1 364 ? 49.692 6.771 -96.967 1.00 56.31 364 ALA A N 1
ATOM 2911 C CA . ALA A 1 364 ? 48.609 6.432 -97.892 1.00 56.31 364 ALA A CA 1
ATOM 2912 C C . ALA A 1 364 ? 48.001 7.656 -98.606 1.00 56.31 364 ALA A C 1
ATOM 2914 O O . ALA A 1 364 ? 47.352 7.496 -99.632 1.00 56.31 364 ALA A O 1
ATOM 2915 N N . LEU A 1 365 ? 48.180 8.863 -98.059 1.00 50.19 365 LEU A N 1
ATOM 2916 C CA . LEU A 1 365 ? 47.753 10.126 -98.678 1.00 50.19 365 LEU A CA 1
ATOM 2917 C C . LEU A 1 365 ? 48.791 10.695 -99.659 1.00 50.19 365 LEU A C 1
ATOM 2919 O O . LEU A 1 365 ? 48.423 11.453 -100.549 1.00 50.19 365 LEU A O 1
ATOM 2923 N N . ASN A 1 366 ? 50.067 10.323 -99.510 1.00 46.94 366 ASN A N 1
ATOM 2924 C CA . ASN A 1 366 ? 51.160 10.688 -100.421 1.00 46.94 366 ASN A CA 1
ATOM 2925 C C . ASN A 1 366 ? 51.439 9.632 -101.514 1.00 46.94 366 ASN A C 1
ATOM 2927 O O . ASN A 1 366 ? 52.434 9.751 -102.234 1.00 46.94 366 ASN A O 1
ATOM 2931 N N . SER A 1 367 ? 50.591 8.605 -101.633 1.00 43.84 367 SER A N 1
ATOM 2932 C CA . SER A 1 367 ? 50.568 7.641 -102.746 1.00 43.84 367 SER A CA 1
ATOM 2933 C C . SER A 1 367 ? 49.326 7.854 -103.592 1.00 43.84 367 SER A C 1
ATOM 2935 O O . SER A 1 367 ? 49.455 7.847 -104.835 1.00 43.84 367 SER A O 1
#

Foldseek 3Di:
DVVVVVVVVVVVVVVVLVVVVVVLVVVVVVLVVLVVLLVVLLVVLLVCLVPLLLVLLVCLLQALDVVSLVVNLVSLVCNLPPRLVSYDPVCNVVSVVLSVVLNVLSVPQSNVLSNCNHPVLCPVLVVLLVLLLVLLVLQLVQLVVLCVQPVVLSVVSNVLSVVLNVLSVVLVVLVVVCVVPVDVVSVVSNVVSLVVNVVSLVVVQPRDASPAFDPDPPDPPPPPPDDPPPPPGDHPNVVSSVSSVVSSVVNVVSVVVSVVSVVSSVVSSVVSVVSSVVSSVVSVVVVVVSVVVVVVSVVVSVVVVVVSVVVVVVVVVVVVVVVVVVVVVVVVVVVVVVCVVVPDPPDDDDDPDPDPVVVVVVVVVVD